Protein AF-A0A8T0MZG3-F1 (afdb_monomer)

Nearest PDB structures (foldseek):
  6a17-assembly1_A  TM=9.375E-01  e=6.505E-33  Arabidopsis thaliana
  6a18-assembly1_A  TM=9.100E-01  e=3.142E-30  Arabidopsis thaliana
  6a15-assembly1_A  TM=9.090E-01  e=8.800E-30  Arabidopsis thaliana
  6a16-assembly1_A  TM=8.140E-01  e=8.446E-27  Arabidopsis thaliana
  2ve3-assembly1_A  TM=8.095E-01  e=1.308E-12  Synechocystis sp. PCC 6803

Solvent-accessible surface area (backbone atoms only — not comparable to full-atom values): 18324 Å² total; per-residue (Å²): 115,72,73,63,55,54,56,54,54,53,54,53,62,67,46,44,63,58,52,52,49,52,52,50,53,51,50,51,49,53,50,49,49,61,55,56,71,62,72,81,63,86,79,71,90,65,79,79,74,48,54,51,44,68,53,66,59,45,87,74,52,21,41,33,68,60,70,65,52,89,60,61,63,68,49,76,35,72,56,51,54,53,46,33,74,74,42,38,46,49,24,31,38,19,43,86,68,35,56,24,38,40,26,46,34,58,70,60,34,51,54,47,67,76,30,58,80,72,41,25,36,78,45,61,62,69,66,53,35,68,72,65,31,71,84,27,75,74,55,38,61,70,66,67,25,52,51,55,49,49,55,52,46,60,69,60,23,74,66,45,38,62,73,50,49,45,57,48,52,52,54,46,50,50,55,53,57,66,66,54,74,87,57,105,61,88,76,88,76,60,63,70,56,52,53,51,51,44,56,47,41,51,46,38,32,74,77,71,67,42,55,80,87,39,70,68,47,52,51,50,49,55,52,47,54,55,49,49,50,58,69,71,41,58,103,70,89,92,92,90,82,93,80,82,83,77,89,91,28,66,70,50,44,49,42,41,50,26,88,64,47,58,49,50,27,28,25,73,38,73,41,79,56,98,82,26,39,46,53,51,74,28,34,36,32,38,30,54,35,40,47,48,52,29,63,93,80,30,84,64,33,82,56,93,58,67,68,75,54,67,68,63,62,68,81,78,111

Radius of gyration: 26.04 Å; Cα contacts (8 Å, |Δi|>4): 330; chains: 1; bounding box: 67×47×71 Å

Foldseek 3Di:
DVVVVVVVVVVCVVCVVVVVVVVVVVVVVVVVVVVVVPPDDDDDPDDDFQAQADDAADPQAKCACVCPPDDDLLDSDPSQVVCCVVRNQWHWIQHPRFTEIEGLDPVVLVVQVVCELNFKHQDDPVLLCVLCHCQDLSNDGDPSNVVVVVVVCVLVDPVCCVPPLVVLLVVLVCVLVVVPDPDPDDDDDDVVVSVLLSVQQSVCCSPPVDHPPDPVSVVVSVVVVVSVQSNPDDPDDDDDDDPPDDDLQVVLCCLRSVPPQKGKMFGQQFDDDPNGTDHHGGIYIYGPNSCSQDCVNDPPSSDRDSCVCVVVVVVVD

Structure (mmCIF, N/CA/C/O backbone):
data_AF-A0A8T0MZG3-F1
#
_entry.id   AF-A0A8T0MZG3-F1
#
loop_
_atom_site.group_PDB
_atom_site.id
_atom_site.type_symbol
_atom_site.label_atom_id
_atom_site.label_alt_id
_atom_site.label_comp_id
_atom_site.label_asym_id
_atom_site.label_entity_id
_atom_site.label_seq_id
_atom_site.pdbx_PDB_ins_code
_atom_site.Cartn_x
_atom_site.Cartn_y
_atom_site.Cartn_z
_atom_site.occupancy
_atom_site.B_iso_or_equiv
_atom_site.auth_seq_id
_atom_site.auth_comp_id
_atom_site.auth_asym_id
_atom_site.auth_atom_id
_atom_site.pdbx_PDB_model_num
ATOM 1 N N . MET A 1 1 ? 45.868 -14.152 33.752 1.00 51.25 1 MET A N 1
ATOM 2 C CA . MET A 1 1 ? 44.580 -13.601 33.261 1.00 51.25 1 MET A CA 1
ATOM 3 C C . MET A 1 1 ? 43.374 -14.518 33.502 1.00 51.25 1 MET A C 1
ATOM 5 O O . MET A 1 1 ? 42.340 -13.991 33.881 1.00 51.25 1 MET A O 1
ATOM 9 N N . GLY A 1 2 ? 43.471 -15.851 33.364 1.00 52.03 2 GLY A N 1
ATOM 10 C CA . GLY A 1 2 ? 42.321 -16.761 33.569 1.00 52.03 2 GLY A CA 1
ATOM 11 C C . GLY A 1 2 ? 41.760 -16.840 35.002 1.00 52.03 2 GLY A C 1
ATOM 12 O O . GLY A 1 2 ? 40.547 -16.847 35.177 1.00 52.03 2 GLY A O 1
ATOM 13 N N . ALA A 1 3 ? 42.612 -16.812 36.033 1.00 49.53 3 ALA A N 1
ATOM 14 C CA . ALA A 1 3 ? 42.166 -16.901 37.433 1.00 49.53 3 ALA A CA 1
ATOM 15 C C . ALA A 1 3 ? 41.423 -15.642 37.932 1.00 49.53 3 ALA A C 1
ATOM 17 O O . ALA A 1 3 ? 40.531 -15.731 38.768 1.00 49.53 3 ALA A O 1
ATOM 18 N N . MET A 1 4 ? 41.748 -14.471 37.377 1.00 51.56 4 MET A N 1
ATOM 19 C CA . MET A 1 4 ? 41.128 -13.195 37.754 1.00 51.56 4 MET A CA 1
ATOM 20 C C . MET A 1 4 ? 39.731 -13.032 37.129 1.00 51.56 4 MET A C 1
ATOM 22 O O . MET A 1 4 ? 38.830 -12.499 37.767 1.00 51.56 4 MET A O 1
ATOM 26 N N . MET A 1 5 ? 39.517 -13.569 35.920 1.00 53.06 5 MET A N 1
ATOM 27 C CA . MET A 1 5 ? 38.196 -13.602 35.275 1.00 53.06 5 MET A CA 1
ATOM 28 C C . MET A 1 5 ? 37.220 -14.558 35.977 1.00 53.06 5 MET A C 1
ATOM 30 O O . MET A 1 5 ? 36.042 -14.233 36.096 1.00 53.06 5 MET A O 1
ATOM 34 N N . ALA A 1 6 ? 37.701 -15.693 36.502 1.00 53.78 6 ALA A N 1
ATOM 35 C CA . ALA A 1 6 ? 36.863 -16.650 37.231 1.00 53.78 6 ALA A CA 1
ATOM 36 C C . ALA A 1 6 ? 36.306 -16.073 38.551 1.00 53.78 6 ALA A C 1
ATOM 38 O O . ALA A 1 6 ? 35.140 -16.296 38.881 1.00 53.78 6 ALA A O 1
ATOM 39 N N . SER A 1 7 ? 37.105 -15.267 39.264 1.00 54.84 7 SER A N 1
ATOM 40 C CA . SER A 1 7 ? 36.691 -14.613 40.516 1.00 54.84 7 SER A CA 1
ATOM 41 C C . SER A 1 7 ? 35.620 -13.539 40.295 1.00 54.84 7 SER A C 1
ATOM 43 O O . SER A 1 7 ? 34.677 -13.423 41.072 1.00 54.84 7 SER A O 1
ATOM 45 N N . ILE A 1 8 ? 35.720 -12.778 39.199 1.00 59.25 8 ILE A N 1
ATOM 46 C CA . ILE A 1 8 ? 34.734 -11.740 38.861 1.00 59.25 8 ILE A CA 1
ATOM 47 C C . ILE A 1 8 ? 33.399 -12.384 38.457 1.00 59.25 8 ILE A C 1
ATOM 49 O O . ILE A 1 8 ? 32.333 -11.888 38.819 1.00 59.25 8 ILE A O 1
ATOM 53 N N . THR A 1 9 ? 33.426 -13.531 37.767 1.00 61.78 9 THR A N 1
ATOM 54 C CA . THR A 1 9 ? 32.193 -14.241 37.394 1.00 61.78 9 THR A CA 1
ATOM 55 C C . THR A 1 9 ? 31.442 -14.834 38.587 1.00 61.78 9 THR A C 1
ATOM 57 O O . THR A 1 9 ? 30.212 -14.829 38.568 1.00 61.78 9 THR A O 1
ATOM 60 N N . SER A 1 10 ? 32.130 -15.296 39.641 1.00 64.31 10 SER A N 1
ATOM 61 C CA . SER A 1 10 ? 31.458 -15.845 40.829 1.00 64.31 10 SER A CA 1
ATOM 62 C C . SER A 1 10 ? 30.817 -14.765 41.698 1.00 64.31 10 SER A C 1
ATOM 64 O O . SER A 1 10 ? 29.721 -14.977 42.211 1.00 64.31 10 SER A O 1
ATOM 66 N N . GLU A 1 11 ? 31.449 -13.595 41.827 1.00 66.12 11 GLU A N 1
ATOM 67 C CA . GLU A 1 11 ? 30.869 -12.483 42.588 1.00 66.12 11 GLU A CA 1
ATOM 68 C C . GLU A 1 11 ? 29.632 -11.904 41.895 1.00 66.12 11 GLU A C 1
ATOM 70 O O . GLU A 1 11 ? 28.602 -11.693 42.533 1.00 66.12 11 GLU A O 1
ATOM 75 N N . VAL A 1 12 ? 29.665 -11.736 40.569 1.00 66.56 12 VAL A N 1
ATOM 76 C CA . VAL A 1 12 ? 28.498 -11.245 39.815 1.00 66.56 12 VAL A CA 1
ATOM 77 C C . VAL A 1 12 ? 27.323 -12.229 39.887 1.00 66.56 12 VAL A C 1
ATOM 79 O O . VAL A 1 12 ? 26.176 -11.800 40.036 1.00 66.56 12 VAL A O 1
ATOM 82 N N . LEU A 1 13 ? 27.582 -13.543 39.847 1.00 71.75 13 LEU A N 1
ATOM 83 C CA . LEU A 1 13 ? 26.544 -14.562 40.051 1.00 71.75 13 LEU A CA 1
ATOM 84 C C . LEU A 1 13 ? 25.963 -14.542 41.471 1.00 71.75 13 LEU A C 1
ATOM 86 O O . LEU A 1 13 ? 24.770 -14.792 41.638 1.00 71.75 13 LEU A O 1
ATOM 90 N N . PHE A 1 14 ? 26.775 -14.207 42.474 1.00 79.19 14 PHE A N 1
ATOM 91 C CA . PHE A 1 14 ? 26.331 -14.096 43.861 1.00 79.19 14 PHE A CA 1
ATOM 92 C C . PHE A 1 14 ? 25.397 -12.892 44.086 1.00 79.19 14 PHE A C 1
ATOM 94 O O . PHE A 1 14 ? 24.417 -12.998 44.823 1.00 79.19 14 PHE A O 1
ATOM 101 N N . PHE A 1 15 ? 25.636 -11.764 43.404 1.00 78.88 15 PHE A N 1
ATOM 102 C CA . PHE A 1 15 ? 24.803 -10.554 43.524 1.00 78.88 15 PHE A CA 1
ATOM 103 C C . PHE A 1 15 ? 23.585 -10.515 42.585 1.00 78.88 15 PHE A C 1
ATOM 105 O O . PHE A 1 15 ? 22.637 -9.767 42.832 1.00 78.88 15 PHE A O 1
ATOM 112 N N . LEU A 1 16 ? 23.557 -11.346 41.542 1.00 80.69 16 LEU A N 1
ATOM 113 C CA . LEU A 1 16 ? 22.448 -11.482 40.588 1.00 80.69 16 LEU A CA 1
ATOM 114 C C . LEU A 1 16 ? 21.050 -11.648 41.230 1.00 80.69 16 LEU A C 1
ATOM 116 O O . LEU A 1 16 ? 20.139 -10.918 40.829 1.00 80.69 16 LEU A O 1
ATOM 120 N N . PRO A 1 17 ? 20.832 -12.521 42.237 1.00 83.44 17 PRO A N 1
ATOM 121 C CA . PRO A 1 17 ? 19.524 -12.643 42.888 1.00 83.44 17 PRO A CA 1
ATOM 122 C C . PRO A 1 17 ? 19.110 -11.375 43.651 1.00 83.44 17 PRO A C 1
ATOM 124 O O . PRO A 1 17 ? 17.931 -11.023 43.647 1.00 83.44 17 PRO A O 1
ATOM 127 N N . PHE A 1 18 ? 20.058 -10.643 44.244 1.00 85.31 18 PHE A N 1
ATOM 128 C CA . PHE A 1 18 ? 19.776 -9.382 44.939 1.00 85.31 18 PHE A CA 1
ATOM 129 C C . PHE A 1 18 ? 19.417 -8.260 43.962 1.00 85.31 18 PHE A C 1
ATOM 131 O O . PHE A 1 18 ? 18.489 -7.493 44.218 1.00 85.31 18 PHE A O 1
ATOM 138 N N . ILE A 1 19 ? 20.094 -8.206 42.812 1.00 83.38 19 ILE A N 1
ATOM 139 C CA . ILE A 1 19 ? 19.770 -7.271 41.727 1.00 83.38 19 ILE A CA 1
ATOM 140 C C . ILE A 1 19 ? 18.374 -7.574 41.168 1.00 83.38 19 ILE A C 1
ATOM 142 O O . ILE A 1 19 ? 17.568 -6.660 40.999 1.00 83.38 19 ILE A O 1
ATOM 146 N N . LEU A 1 20 ? 18.044 -8.849 40.934 1.00 86.00 20 LEU A N 1
ATOM 147 C CA . LEU A 1 20 ? 16.714 -9.257 40.468 1.00 86.00 20 LEU A CA 1
ATOM 148 C C . LEU A 1 20 ? 15.617 -8.927 41.490 1.00 86.00 20 LEU A C 1
ATOM 150 O O . LEU A 1 20 ? 14.559 -8.436 41.099 1.00 86.00 20 LEU A O 1
ATOM 154 N N . LEU A 1 21 ? 15.872 -9.127 42.787 1.00 88.44 21 LEU A N 1
ATOM 155 C CA . LEU A 1 21 ? 14.936 -8.767 43.854 1.00 88.44 21 LEU A CA 1
ATOM 156 C C . LEU A 1 21 ? 14.720 -7.247 43.925 1.00 88.44 21 LEU A C 1
ATOM 158 O O . LEU A 1 21 ? 13.579 -6.804 44.036 1.00 88.44 21 LEU A O 1
ATOM 162 N N . ALA A 1 22 ? 15.784 -6.448 43.802 1.00 86.81 22 ALA A N 1
ATOM 163 C CA . ALA A 1 22 ? 15.703 -4.987 43.776 1.00 86.81 22 ALA A CA 1
ATOM 164 C C . ALA A 1 22 ? 14.940 -4.464 42.544 1.00 86.81 22 ALA A C 1
ATOM 166 O O . ALA A 1 22 ? 14.138 -3.536 42.650 1.00 86.81 22 ALA A O 1
ATOM 167 N N . LEU A 1 23 ? 15.129 -5.086 41.376 1.00 87.00 23 LEU A N 1
ATOM 168 C CA . LEU A 1 23 ? 14.357 -4.764 40.173 1.00 87.00 23 LEU A CA 1
ATOM 169 C C . LEU A 1 23 ? 12.879 -5.155 40.325 1.00 87.00 23 LEU A C 1
ATOM 171 O O . LEU A 1 23 ? 12.003 -4.407 39.888 1.00 87.00 23 LEU A O 1
ATOM 175 N N . LEU A 1 24 ? 12.586 -6.285 40.979 1.00 88.69 24 LEU A N 1
ATOM 176 C CA . LEU A 1 24 ? 11.218 -6.735 41.240 1.00 88.69 24 LEU A CA 1
ATOM 177 C C . LEU A 1 24 ? 10.491 -5.800 42.219 1.00 88.69 24 LEU A C 1
ATOM 179 O O . LEU A 1 24 ? 9.339 -5.446 41.976 1.00 88.69 24 LEU A O 1
ATOM 183 N N . THR A 1 25 ? 11.151 -5.361 43.296 1.00 84.19 25 THR A N 1
ATOM 184 C CA . THR A 1 25 ? 10.569 -4.417 44.268 1.00 84.19 25 THR A CA 1
ATOM 185 C C . THR A 1 25 ? 10.390 -3.024 43.673 1.00 84.19 25 THR A C 1
ATOM 187 O O . THR A 1 25 ? 9.366 -2.384 43.907 1.00 84.19 25 THR A O 1
ATOM 190 N N . PHE A 1 26 ? 11.318 -2.568 42.828 1.00 87.50 26 PHE A N 1
ATOM 191 C CA . PHE A 1 26 ? 11.154 -1.324 42.076 1.00 87.50 26 PHE A CA 1
ATOM 192 C C . PHE A 1 26 ? 9.985 -1.409 41.078 1.00 87.50 26 PHE A C 1
ATOM 194 O O . PHE A 1 26 ? 9.176 -0.483 40.963 1.00 87.50 26 PHE A O 1
ATOM 201 N N . TYR A 1 27 ? 9.833 -2.544 40.389 1.00 86.25 27 TYR A N 1
ATOM 202 C CA . TYR A 1 27 ? 8.707 -2.785 39.488 1.00 86.25 27 TYR A CA 1
ATOM 203 C C . TYR A 1 27 ? 7.364 -2.807 40.235 1.00 86.25 27 TYR A C 1
ATOM 205 O O . TYR A 1 27 ? 6.417 -2.139 39.822 1.00 86.25 27 TYR A O 1
ATOM 213 N N . THR A 1 28 ? 7.260 -3.504 41.370 1.00 82.44 28 THR A N 1
ATOM 214 C CA . THR A 1 28 ? 6.008 -3.545 42.143 1.00 82.44 28 THR A CA 1
ATOM 215 C C . THR A 1 28 ? 5.681 -2.199 42.786 1.00 82.44 28 THR A C 1
ATOM 217 O O . THR A 1 28 ? 4.513 -1.813 42.790 1.00 82.44 28 THR A O 1
ATOM 220 N N . ALA A 1 29 ? 6.682 -1.437 43.243 1.00 81.62 29 ALA A N 1
ATOM 221 C CA . ALA A 1 29 ? 6.495 -0.087 43.773 1.00 81.62 29 ALA A CA 1
ATOM 222 C C . ALA A 1 29 ? 6.008 0.895 42.696 1.00 81.62 29 ALA A C 1
ATOM 224 O O . ALA A 1 29 ? 5.033 1.610 42.921 1.00 81.62 29 ALA A O 1
ATOM 225 N N . THR A 1 30 ? 6.607 0.888 41.500 1.00 77.06 30 THR A N 1
ATOM 226 C CA . THR A 1 30 ? 6.175 1.747 40.379 1.00 77.06 30 THR A CA 1
ATOM 227 C C . THR A 1 30 ? 4.783 1.377 39.867 1.00 77.06 30 THR A C 1
ATOM 229 O O . THR A 1 30 ? 3.983 2.267 39.566 1.00 77.06 30 THR A O 1
ATOM 232 N N . VAL A 1 31 ? 4.436 0.086 39.841 1.00 78.12 31 VAL A N 1
ATOM 233 C CA . VAL A 1 31 ? 3.076 -0.385 39.541 1.00 78.12 31 VAL A CA 1
ATOM 234 C C . VAL A 1 31 ? 2.100 0.057 40.638 1.00 78.12 31 VAL A C 1
ATOM 236 O O . VAL A 1 31 ? 1.051 0.620 40.322 1.00 78.12 31 VAL A O 1
ATOM 239 N N . ALA A 1 32 ? 2.445 -0.097 41.919 1.00 74.44 32 ALA A N 1
ATOM 240 C CA . ALA A 1 32 ? 1.613 0.329 43.045 1.00 74.44 32 ALA A CA 1
ATOM 241 C C . ALA A 1 32 ? 1.393 1.852 43.070 1.00 74.44 32 ALA A C 1
ATOM 243 O O . ALA A 1 32 ? 0.267 2.297 43.285 1.00 74.44 32 ALA A O 1
ATOM 244 N N . GLN A 1 33 ? 2.413 2.658 42.762 1.00 69.69 33 GLN A N 1
ATOM 245 C CA . GLN A 1 33 ? 2.293 4.115 42.624 1.00 69.69 33 GLN A CA 1
ATOM 246 C C . GLN A 1 33 ? 1.473 4.510 41.387 1.00 69.69 33 GLN A C 1
ATOM 248 O O . GLN A 1 33 ? 0.629 5.402 41.475 1.00 69.69 33 GLN A O 1
ATOM 253 N N . CYS A 1 34 ? 1.618 3.799 40.264 1.00 63.12 34 CYS A N 1
ATOM 254 C CA . CYS A 1 34 ? 0.766 3.974 39.081 1.00 63.12 34 CYS A CA 1
ATOM 255 C C . CYS A 1 34 ? -0.707 3.607 39.338 1.00 63.12 34 CYS A C 1
ATOM 257 O O . CYS A 1 34 ? -1.605 4.212 38.743 1.00 63.12 34 CYS A O 1
ATOM 259 N N . HIS A 1 35 ? -0.973 2.631 40.210 1.00 60.88 35 HIS A N 1
ATOM 260 C CA . HIS A 1 35 ? -2.324 2.254 40.630 1.00 60.88 35 HIS A CA 1
ATOM 261 C C . HIS A 1 35 ? -2.882 3.194 41.715 1.00 60.88 35 HIS A C 1
ATOM 263 O O . HIS A 1 35 ? -4.058 3.556 41.655 1.00 60.88 35 HIS A O 1
ATOM 269 N N . GLY A 1 36 ? -2.048 3.660 42.650 1.00 51.09 36 GLY A N 1
ATOM 270 C CA . GLY A 1 36 ? -2.407 4.602 43.716 1.00 51.09 36 GLY A CA 1
ATOM 271 C C . GLY A 1 36 ? -2.703 6.013 43.201 1.00 51.09 36 GLY A C 1
ATOM 272 O O . GLY A 1 36 ? -3.698 6.618 43.600 1.00 51.09 36 GLY A O 1
ATOM 273 N N . ALA A 1 37 ? -1.938 6.500 42.219 1.00 52.53 37 ALA A N 1
ATOM 274 C CA . ALA A 1 37 ? -2.153 7.804 41.582 1.00 52.53 37 ALA A CA 1
ATOM 275 C C . ALA A 1 37 ? -3.440 7.880 40.731 1.00 52.53 37 ALA A C 1
ATOM 277 O O . ALA A 1 37 ? -3.872 8.965 40.344 1.00 52.53 37 ALA A O 1
ATOM 278 N N . ARG A 1 38 ? -4.102 6.744 40.457 1.00 53.69 38 ARG A N 1
ATOM 279 C CA . ARG A 1 38 ? -5.413 6.706 39.779 1.00 53.69 38 ARG A CA 1
ATOM 280 C C . ARG A 1 38 ? -6.601 6.852 40.730 1.00 53.69 38 ARG A C 1
ATOM 282 O O . ARG A 1 38 ? -7.727 6.961 40.248 1.00 53.69 38 ARG A O 1
ATOM 289 N N . ARG A 1 39 ? -6.391 6.859 42.054 1.00 50.00 39 ARG A N 1
ATOM 290 C CA . ARG A 1 39 ? -7.494 6.771 43.028 1.00 50.00 39 ARG A CA 1
ATOM 291 C C . ARG A 1 39 ? -8.166 8.107 43.368 1.00 50.00 39 ARG A C 1
ATOM 293 O O . ARG A 1 39 ? -9.227 8.086 43.977 1.00 50.00 39 ARG A O 1
ATOM 300 N N . TRP A 1 40 ? -7.638 9.249 42.923 1.00 43.59 40 TRP A N 1
ATOM 301 C CA . TRP A 1 40 ? -8.228 10.572 43.187 1.00 43.59 40 TRP A CA 1
ATOM 302 C C . TRP A 1 40 ? -8.402 11.406 41.908 1.00 43.59 40 TRP A C 1
ATOM 304 O O . TRP A 1 40 ? -7.800 12.454 41.700 1.00 43.59 40 TRP A O 1
ATOM 314 N N . ARG A 1 41 ? -9.287 10.942 41.024 1.00 46.66 41 ARG A N 1
ATOM 315 C CA . ARG A 1 41 ? -10.041 11.829 40.129 1.00 46.66 41 ARG A CA 1
ATOM 316 C C . ARG A 1 41 ? -11.504 11.431 40.218 1.00 46.66 41 ARG A C 1
ATOM 318 O O . ARG A 1 41 ? -11.845 10.287 39.931 1.00 46.66 41 ARG A O 1
ATOM 325 N N . ARG A 1 42 ? -12.363 12.374 40.618 1.00 44.59 42 ARG A N 1
ATOM 326 C CA . ARG A 1 42 ? -13.822 12.218 40.545 1.00 44.59 42 ARG A CA 1
ATOM 327 C C . ARG A 1 42 ? -14.178 11.768 39.119 1.00 44.59 42 ARG A C 1
ATOM 329 O O . ARG A 1 42 ? -13.848 12.499 38.181 1.00 44.59 42 ARG A O 1
ATOM 336 N N . PRO A 1 43 ? -14.808 10.599 38.911 1.00 46.25 43 PRO A N 1
ATOM 337 C CA . PRO A 1 43 ? -15.243 10.219 37.583 1.00 46.25 43 PRO A CA 1
ATOM 338 C C . PRO A 1 43 ? -16.436 11.107 37.241 1.00 46.25 43 PRO A C 1
ATOM 340 O O . PRO A 1 43 ? -17.542 10.924 37.743 1.00 46.25 43 PRO A O 1
ATOM 343 N N . THR A 1 44 ? -16.213 12.104 36.389 1.00 53.97 44 THR A N 1
ATOM 344 C CA . THR A 1 44 ? -17.317 12.678 35.623 1.00 53.97 44 THR A CA 1
ATOM 345 C C . THR A 1 44 ? -17.964 11.524 34.854 1.00 53.97 44 THR A C 1
ATOM 347 O O . THR A 1 44 ? -17.254 10.666 34.324 1.00 53.97 44 THR A O 1
ATOM 350 N N . LYS A 1 45 ? -19.303 11.451 34.837 1.00 48.16 45 LYS A N 1
ATOM 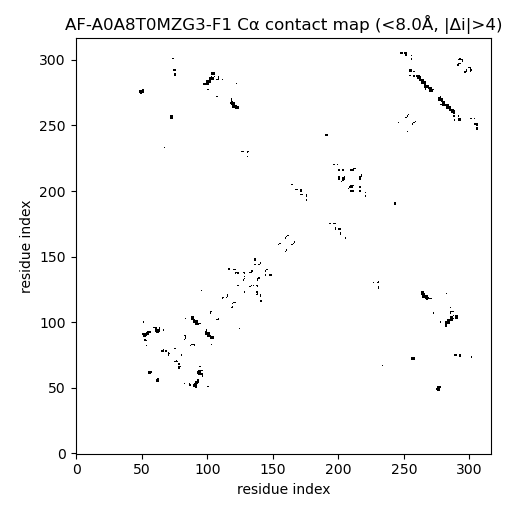351 C CA . LYS A 1 45 ? -20.085 10.460 34.075 1.00 48.16 45 LYS A CA 1
ATOM 352 C C . LYS A 1 45 ? -19.851 10.649 32.565 1.00 48.16 45 LYS A C 1
ATOM 354 O O . LYS A 1 45 ? -20.739 11.076 31.839 1.00 48.16 45 LYS A O 1
ATOM 359 N N . LYS A 1 46 ? -18.649 10.370 32.061 1.00 60.22 46 LYS A N 1
ATOM 360 C CA . LYS A 1 46 ? -18.416 10.211 30.628 1.00 60.22 46 LYS A CA 1
ATOM 361 C C . LYS A 1 46 ? -18.965 8.844 30.244 1.00 60.22 46 LYS A C 1
ATOM 363 O O . LYS A 1 46 ? -18.543 7.836 30.816 1.00 60.22 46 LYS A O 1
ATOM 368 N N . LYS A 1 47 ? -19.919 8.814 29.304 1.00 67.38 47 LYS A N 1
ATOM 369 C CA . LYS A 1 47 ? -20.326 7.577 28.624 1.00 67.38 47 LYS A CA 1
ATOM 370 C C . LYS A 1 47 ? -19.052 6.845 28.206 1.00 67.38 47 LYS A C 1
ATOM 372 O O . LYS A 1 47 ? -18.152 7.455 27.626 1.00 67.38 47 LYS A O 1
ATOM 377 N N . ARG A 1 48 ? -18.945 5.565 28.569 1.00 78.19 48 ARG A N 1
ATOM 378 C CA . ARG A 1 48 ? -17.830 4.743 28.097 1.00 78.19 48 ARG A CA 1
ATOM 379 C C . ARG A 1 48 ? -17.943 4.675 26.570 1.00 78.19 48 ARG A C 1
ATOM 381 O O . ARG A 1 48 ? -19.043 4.391 26.100 1.00 78.19 48 ARG A O 1
ATOM 388 N N . PRO A 1 49 ? -16.869 4.970 25.821 1.00 83.94 49 PRO A N 1
ATOM 389 C CA . PRO A 1 49 ? -16.915 4.897 24.368 1.00 83.94 49 PRO A CA 1
ATOM 390 C C . PRO A 1 49 ? -17.232 3.462 23.944 1.00 83.94 49 PRO A C 1
ATOM 392 O O . PRO A 1 49 ? -16.685 2.514 24.522 1.00 83.94 49 PRO A O 1
ATOM 395 N N . ASN A 1 50 ? -18.104 3.306 22.951 1.00 94.19 50 ASN A N 1
ATOM 396 C CA . ASN A 1 50 ? -18.454 2.015 22.376 1.00 94.19 50 ASN A CA 1
ATOM 397 C C . ASN A 1 50 ? -17.360 1.563 21.403 1.00 94.19 50 ASN A C 1
ATOM 399 O O . ASN A 1 50 ? -17.509 1.627 20.187 1.00 94.19 50 ASN A O 1
ATOM 403 N N . LEU A 1 51 ? -16.204 1.182 21.942 1.00 95.19 51 LEU A N 1
ATOM 404 C CA . LEU A 1 51 ? -15.052 0.781 21.137 1.00 95.19 51 LEU A CA 1
ATOM 405 C C . LEU A 1 51 ? -15.333 -0.523 20.369 1.00 95.19 51 LEU A C 1
ATOM 407 O O . LEU A 1 51 ? -16.052 -1.381 20.891 1.00 95.19 51 LEU A O 1
ATOM 411 N N . PRO A 1 52 ? -14.688 -0.741 19.205 1.00 96.12 52 PRO A N 1
ATOM 412 C CA . PRO A 1 52 ? -14.700 -2.042 18.549 1.00 96.12 52 PRO A CA 1
ATOM 413 C C . PRO A 1 52 ? -14.292 -3.177 19.504 1.00 96.12 52 PRO A C 1
ATOM 415 O O . PRO A 1 52 ? -13.450 -2.971 20.394 1.00 96.12 52 PRO A O 1
ATOM 418 N N . PRO A 1 53 ? -14.853 -4.386 19.341 1.00 96.44 53 PRO A N 1
ATOM 419 C CA . PRO A 1 53 ? -14.455 -5.553 20.122 1.00 96.44 53 PRO A CA 1
ATOM 420 C C . PRO A 1 53 ? -12.982 -5.899 19.873 1.00 96.44 53 PRO A C 1
ATOM 422 O O . PRO A 1 53 ? -12.420 -5.558 18.838 1.00 96.44 53 PRO A O 1
ATOM 425 N N . GLY A 1 54 ? -12.326 -6.561 20.827 1.00 93.38 54 GLY A N 1
ATOM 426 C CA . GLY A 1 54 ? -10.948 -7.024 20.647 1.00 93.38 54 GLY A CA 1
ATOM 427 C C . GLY A 1 54 ? -10.120 -7.071 21.926 1.00 93.38 54 GLY A C 1
ATOM 428 O O . GLY A 1 54 ? -10.566 -6.653 23.002 1.00 93.38 54 GLY A O 1
ATOM 429 N N . ALA A 1 55 ? -8.902 -7.595 21.803 1.00 86.81 55 ALA A N 1
ATOM 430 C CA . ALA A 1 55 ? -7.989 -7.837 22.914 1.00 86.81 55 ALA A CA 1
ATOM 431 C C . ALA A 1 55 ? -6.827 -6.824 22.926 1.00 86.81 55 ALA A C 1
ATOM 433 O O . ALA A 1 55 ? -6.375 -6.381 21.876 1.00 86.81 55 ALA A O 1
ATOM 434 N N . PRO A 1 56 ? -6.314 -6.434 24.106 1.00 80.56 56 PRO A N 1
ATOM 435 C CA . PRO A 1 56 ? -5.163 -5.535 24.199 1.00 80.56 56 PRO A CA 1
ATOM 436 C C . PRO A 1 56 ? -3.818 -6.210 23.866 1.00 80.56 56 PRO A C 1
ATOM 438 O O . PRO A 1 56 ? -2.825 -5.502 23.723 1.00 80.56 56 PRO A O 1
ATOM 441 N N . GLY A 1 57 ? -3.770 -7.541 23.736 1.00 88.00 57 GLY A N 1
ATOM 442 C CA . GLY A 1 57 ? -2.532 -8.292 23.509 1.00 88.00 57 GLY A CA 1
ATOM 443 C C . GLY A 1 57 ? -1.571 -8.268 24.703 1.00 88.00 57 GLY A C 1
ATOM 444 O O . GLY A 1 57 ? -1.968 -7.980 25.834 1.00 88.00 57 GLY A O 1
ATOM 445 N N . TRP A 1 58 ? -0.300 -8.585 24.443 1.00 83.31 58 TRP A N 1
ATOM 446 C CA . TRP A 1 58 ? 0.767 -8.564 25.446 1.00 83.31 58 TRP A CA 1
ATOM 447 C C . TRP A 1 58 ? 1.147 -7.126 25.843 1.00 83.31 58 TRP A C 1
ATOM 449 O O . TRP A 1 58 ? 1.048 -6.214 25.016 1.00 83.31 58 TRP A O 1
ATOM 459 N N . PRO A 1 59 ? 1.638 -6.889 27.074 1.00 82.31 59 PRO A N 1
ATOM 460 C CA . PRO A 1 59 ? 2.200 -5.592 27.445 1.00 82.31 59 PRO A CA 1
ATOM 461 C C . PRO A 1 59 ? 3.300 -5.152 26.461 1.00 82.31 59 PRO A C 1
ATOM 463 O O . PRO A 1 59 ? 4.113 -5.968 26.033 1.00 82.31 59 PRO A O 1
ATOM 466 N N . LEU A 1 60 ? 3.329 -3.860 26.109 1.00 77.94 60 LEU A N 1
ATOM 467 C CA . LEU A 1 60 ? 4.265 -3.207 25.170 1.00 77.94 60 LEU A CA 1
ATOM 468 C C . LEU A 1 60 ? 4.142 -3.630 23.693 1.00 77.94 60 LEU A C 1
ATOM 470 O O . LEU A 1 60 ? 3.921 -2.776 22.838 1.00 77.94 60 LEU A O 1
ATOM 474 N N . VAL A 1 61 ? 4.266 -4.919 23.377 1.00 80.94 61 VAL A N 1
ATOM 475 C CA . VAL A 1 61 ? 4.298 -5.418 21.985 1.00 80.94 61 VAL A CA 1
ATOM 476 C C . VAL A 1 61 ? 2.918 -5.760 21.421 1.00 80.94 61 VAL A C 1
ATOM 478 O O . VAL A 1 61 ? 2.760 -5.877 20.201 1.00 80.94 61 VAL A O 1
ATOM 481 N N . GLY A 1 62 ? 1.909 -5.891 22.285 1.00 92.00 62 GLY A N 1
ATOM 482 C CA . GLY A 1 62 ? 0.534 -6.170 21.891 1.00 92.00 62 GLY A CA 1
ATOM 483 C C . GLY A 1 62 ? 0.408 -7.492 21.141 1.00 92.00 62 GLY A C 1
ATOM 484 O O . GLY A 1 62 ? 0.810 -8.540 21.641 1.00 92.00 62 GLY A O 1
ATOM 485 N N . GLU A 1 63 ? -0.156 -7.441 19.939 1.00 94.00 63 GLU A N 1
ATOM 486 C CA . GLU A 1 63 ? -0.313 -8.587 19.038 1.00 94.00 63 GLU A CA 1
ATOM 487 C C . GLU A 1 63 ? 0.577 -8.477 17.784 1.00 94.00 63 GLU A C 1
ATOM 489 O O . GLU A 1 63 ? 0.401 -9.217 16.818 1.00 94.00 63 GLU A O 1
ATOM 494 N N . THR A 1 64 ? 1.560 -7.566 17.794 1.00 89.75 64 THR A N 1
ATOM 495 C CA . THR A 1 64 ? 2.351 -7.179 16.609 1.00 89.75 64 THR A CA 1
ATOM 496 C C . THR A 1 64 ? 3.038 -8.367 15.927 1.00 89.75 64 THR A C 1
ATOM 498 O O . THR A 1 64 ? 2.992 -8.479 14.706 1.00 89.75 64 THR A O 1
ATOM 501 N N . PHE A 1 65 ? 3.628 -9.294 16.687 1.00 88.56 65 PHE A N 1
ATOM 502 C CA . PHE A 1 65 ? 4.286 -10.476 16.110 1.00 88.56 65 PHE A CA 1
ATOM 503 C C . PHE A 1 65 ? 3.302 -11.463 15.478 1.00 88.56 65 PHE A C 1
ATOM 505 O O . PHE A 1 65 ? 3.604 -12.051 14.444 1.00 88.56 65 PHE A O 1
ATOM 512 N N . GLY A 1 66 ? 2.119 -11.627 16.077 1.00 90.12 66 GLY A N 1
ATOM 513 C CA . GLY A 1 66 ? 1.051 -12.433 15.489 1.00 90.12 66 GLY A CA 1
ATOM 514 C C . GLY A 1 66 ? 0.565 -11.821 14.178 1.00 90.12 66 GLY A C 1
ATOM 515 O O . GLY A 1 66 ? 0.434 -12.528 13.183 1.00 90.12 66 GLY A O 1
ATOM 516 N N . TYR A 1 67 ? 0.390 -10.498 14.169 1.00 90.50 67 TYR A N 1
ATOM 517 C CA . TYR A 1 67 ? -0.040 -9.730 13.004 1.00 90.50 67 TYR A CA 1
ATOM 518 C C . TYR A 1 67 ? 0.974 -9.760 11.847 1.00 90.50 67 TYR A C 1
ATOM 520 O O . TYR A 1 67 ? 0.583 -9.798 10.686 1.00 90.50 67 TYR A O 1
ATOM 528 N N . LEU A 1 68 ? 2.276 -9.766 12.150 1.00 87.00 68 LEU A N 1
ATOM 529 C CA . LEU A 1 68 ? 3.361 -9.779 11.158 1.00 87.00 68 LEU A CA 1
ATOM 530 C C . LEU A 1 68 ? 3.829 -11.185 10.763 1.00 87.00 68 LEU A C 1
ATOM 532 O O . LEU A 1 68 ? 4.757 -11.321 9.965 1.00 87.00 68 LEU A O 1
ATOM 536 N N . ARG A 1 69 ? 3.225 -12.236 11.326 1.00 86.31 69 ARG A N 1
ATOM 537 C CA . ARG A 1 69 ? 3.627 -13.615 11.050 1.00 86.31 69 ARG A CA 1
ATOM 538 C C . ARG A 1 69 ? 3.505 -13.898 9.5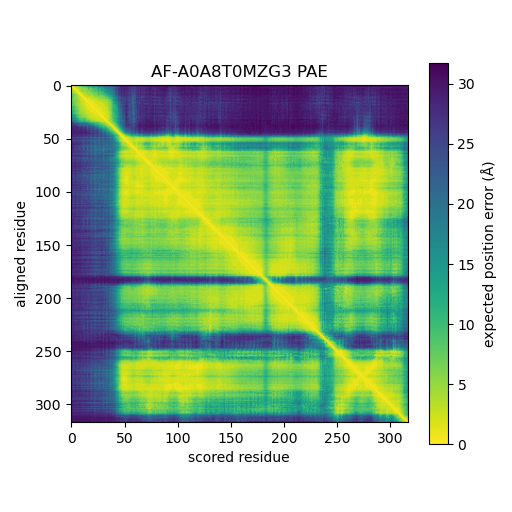48 1.00 86.31 69 ARG A C 1
ATOM 540 O O . ARG A 1 69 ? 2.420 -13.700 9.011 1.00 86.31 69 ARG A O 1
ATOM 547 N N . PRO A 1 70 ? 4.554 -14.399 8.869 1.00 83.31 70 PRO A N 1
ATOM 548 C CA . PRO A 1 70 ? 4.486 -14.690 7.442 1.00 83.31 70 PRO A CA 1
ATOM 549 C C . PRO A 1 70 ? 3.352 -15.655 7.095 1.00 83.31 70 PRO A C 1
ATOM 551 O O . PRO A 1 70 ? 3.103 -16.633 7.803 1.00 83.31 70 PRO A O 1
ATOM 554 N N . HIS A 1 71 ? 2.679 -15.383 5.983 1.00 82.94 71 HIS A N 1
ATOM 555 C CA . HIS A 1 71 ? 1.596 -16.202 5.455 1.00 82.94 71 HIS A CA 1
ATOM 556 C C . HIS A 1 71 ? 1.487 -16.015 3.933 1.00 82.94 71 HIS A C 1
ATOM 558 O O . HIS A 1 71 ? 2.006 -15.021 3.410 1.00 82.94 71 HIS A O 1
ATOM 564 N N . PRO A 1 72 ? 0.821 -16.934 3.207 1.00 81.38 72 PRO A N 1
ATOM 565 C CA . PRO A 1 72 ? 0.661 -16.822 1.759 1.00 81.38 72 PRO A CA 1
ATOM 566 C C . PRO A 1 72 ? 0.050 -15.475 1.350 1.00 81.38 72 PRO A C 1
ATOM 568 O O . PRO A 1 72 ? -0.930 -15.025 1.951 1.00 81.38 72 PRO A O 1
ATOM 571 N N . ALA A 1 73 ? 0.611 -14.833 0.321 1.00 74.69 73 ALA A N 1
ATOM 572 C CA . ALA A 1 73 ? 0.141 -13.533 -0.178 1.00 74.69 73 ALA A CA 1
ATOM 573 C C . ALA A 1 73 ? -1.315 -13.574 -0.683 1.00 74.69 73 ALA A C 1
ATOM 575 O O . ALA A 1 73 ? -2.031 -12.581 -0.586 1.00 74.69 73 ALA A O 1
ATOM 576 N N . THR A 1 74 ? -1.765 -14.749 -1.125 1.00 75.88 74 THR A N 1
ATOM 577 C CA . THR A 1 74 ? -3.126 -15.034 -1.599 1.00 75.88 74 THR A CA 1
ATOM 578 C C . THR A 1 74 ? -4.149 -15.257 -0.479 1.00 75.88 74 THR A C 1
ATOM 580 O O . THR A 1 74 ? -5.294 -15.580 -0.760 1.00 75.88 74 THR A O 1
ATOM 583 N N . SER A 1 75 ? -3.754 -15.109 0.789 1.00 83.88 75 SER A N 1
ATOM 584 C CA . SER A 1 75 ? -4.624 -15.246 1.969 1.00 83.88 75 SER A CA 1
ATOM 585 C C . SER A 1 75 ? -4.503 -14.013 2.854 1.00 83.88 75 SER A C 1
ATOM 587 O O . SER A 1 75 ? -3.434 -13.407 2.888 1.00 83.88 75 SER A O 1
ATOM 589 N N . VAL A 1 76 ? -5.519 -13.671 3.649 1.00 85.94 76 VAL A N 1
ATOM 590 C CA . VAL A 1 76 ? -5.383 -12.649 4.710 1.00 85.94 76 VAL A CA 1
ATOM 591 C C . VAL A 1 76 ? -4.611 -13.155 5.937 1.00 85.94 76 VAL A C 1
ATOM 593 O O . VAL A 1 76 ? -4.174 -12.345 6.751 1.00 85.94 76 VAL A O 1
ATOM 596 N N . GLY A 1 77 ? -4.354 -14.465 6.013 1.00 90.44 77 GLY A N 1
ATOM 597 C CA . GLY A 1 77 ? -3.513 -15.094 7.025 1.00 90.44 77 GLY A CA 1
ATOM 598 C C . GLY A 1 77 ? -4.273 -15.438 8.300 1.00 90.44 77 GLY A C 1
ATOM 599 O O . GLY A 1 77 ? -5.231 -14.765 8.679 1.00 90.44 77 GLY A O 1
ATOM 600 N N . ARG A 1 78 ? -3.791 -16.468 9.008 1.00 92.88 78 ARG A N 1
ATOM 601 C CA . ARG A 1 78 ? -4.478 -17.038 10.181 1.00 92.88 78 ARG A CA 1
ATOM 602 C C . ARG A 1 78 ? -4.803 -16.015 11.265 1.00 92.88 78 ARG A C 1
ATOM 604 O O . ARG A 1 78 ? -5.863 -16.104 11.868 1.00 92.88 78 ARG A O 1
ATOM 611 N N . PHE A 1 79 ? -3.903 -15.061 11.514 1.00 93.81 79 PHE A N 1
ATOM 612 C CA . PHE A 1 79 ? -4.137 -14.008 12.504 1.00 93.81 79 PHE A CA 1
ATOM 613 C C . PHE A 1 79 ? -5.396 -13.203 12.159 1.00 93.81 79 PHE A C 1
ATOM 615 O O . PHE A 1 79 ? -6.297 -13.072 12.979 1.00 93.81 79 PHE A O 1
ATOM 622 N N . MET A 1 80 ? -5.482 -12.710 10.921 1.00 94.12 80 MET A N 1
ATOM 623 C CA . MET A 1 80 ? -6.621 -11.912 10.477 1.00 94.12 80 MET A CA 1
ATOM 624 C C . MET A 1 80 ? -7.903 -12.748 10.440 1.00 94.12 80 MET A C 1
ATOM 626 O O . MET A 1 80 ? -8.934 -12.293 10.918 1.00 94.12 80 MET A O 1
ATOM 630 N N . GLU A 1 81 ? -7.836 -13.980 9.925 1.00 93.38 81 GLU A N 1
ATOM 631 C CA . GLU A 1 81 ? -8.985 -14.896 9.844 1.00 93.38 81 GLU A CA 1
ATOM 632 C C . GLU A 1 81 ? -9.594 -15.160 11.224 1.00 93.38 81 GLU A C 1
ATOM 634 O O . GLU A 1 81 ? -10.804 -15.036 11.405 1.00 93.38 81 GLU A O 1
ATOM 639 N N . GLN A 1 82 ? -8.755 -15.466 12.217 1.00 95.00 82 GLN A N 1
ATOM 640 C CA . GLN A 1 82 ? -9.198 -15.749 13.582 1.00 95.00 82 GLN A CA 1
ATOM 641 C C . GLN A 1 82 ? -9.791 -14.515 14.264 1.00 95.00 82 GLN A C 1
ATOM 643 O O . GLN A 1 82 ? -10.829 -14.617 14.921 1.00 95.00 82 GLN A O 1
ATOM 648 N N . HIS A 1 83 ? -9.169 -13.344 14.101 1.00 96.19 83 HIS A N 1
ATOM 649 C CA . HIS A 1 83 ? -9.686 -12.106 14.685 1.00 96.19 83 HIS A CA 1
ATOM 650 C C . HIS A 1 83 ? -10.992 -11.671 14.031 1.00 96.19 83 HIS A C 1
ATOM 652 O O . HIS A 1 83 ? -11.916 -11.303 14.751 1.00 96.19 83 HIS A O 1
ATOM 658 N N . VAL A 1 84 ? -11.112 -11.776 12.705 1.00 94.94 84 VAL A N 1
ATOM 659 C CA . VAL A 1 84 ? -12.360 -11.469 11.994 1.00 94.94 84 VAL A CA 1
ATOM 660 C C . VAL A 1 84 ? -13.469 -12.442 12.392 1.00 94.94 84 VAL A C 1
ATOM 662 O O . VAL A 1 84 ? -14.582 -11.999 12.660 1.00 94.94 84 VAL A O 1
ATOM 665 N N . ALA A 1 85 ? -13.178 -13.740 12.514 1.00 95.12 85 ALA A N 1
ATOM 666 C CA . ALA A 1 85 ? -14.160 -14.727 12.966 1.00 95.12 85 ALA A CA 1
ATOM 667 C C . ALA A 1 85 ? -14.621 -14.485 14.415 1.00 95.12 85 ALA A C 1
ATOM 669 O O . ALA A 1 85 ? -15.786 -14.696 14.741 1.00 95.12 85 ALA A O 1
ATOM 670 N N . ARG A 1 86 ? -13.718 -14.029 15.293 1.00 96.19 86 ARG A N 1
ATOM 671 C CA . ARG A 1 86 ? -14.003 -13.836 16.723 1.00 96.19 86 ARG A CA 1
ATOM 672 C C . ARG A 1 86 ? -14.633 -12.484 17.057 1.00 96.19 86 ARG A C 1
ATOM 674 O O . ARG A 1 86 ? -15.448 -12.404 17.972 1.00 96.19 86 ARG A O 1
ATOM 681 N N . TYR A 1 87 ? -14.198 -11.422 16.389 1.00 96.31 87 TYR A N 1
ATOM 682 C CA . TYR A 1 87 ? -14.534 -10.038 16.734 1.00 96.31 87 TYR A CA 1
ATOM 683 C C . TYR A 1 87 ? -15.307 -9.311 15.628 1.00 96.31 87 TYR A C 1
ATOM 685 O O . TYR A 1 87 ? -15.830 -8.228 15.871 1.00 96.31 87 TYR A O 1
ATOM 693 N N . GLY A 1 88 ? -15.419 -9.895 14.436 1.00 95.50 88 GLY A N 1
ATOM 694 C CA . GLY A 1 88 ? -16.004 -9.254 13.263 1.00 95.50 88 GLY A CA 1
ATOM 695 C C . GLY A 1 88 ? -14.984 -8.456 12.443 1.00 95.50 88 GLY A C 1
ATOM 696 O O . GLY A 1 88 ? -13.805 -8.353 12.783 1.00 95.50 88 GLY A O 1
ATOM 697 N N . LYS A 1 89 ? -15.448 -7.873 11.329 1.00 96.00 89 LYS A N 1
ATOM 698 C CA . LYS A 1 89 ? -14.594 -7.175 10.345 1.00 96.00 89 LYS A CA 1
ATOM 699 C C . LYS A 1 89 ? -13.934 -5.894 10.884 1.00 96.00 89 LYS A C 1
ATOM 701 O O . LYS A 1 89 ? -12.983 -5.410 10.276 1.00 96.00 89 LYS A O 1
ATOM 706 N N . ILE A 1 90 ? -14.415 -5.343 12.000 1.00 97.50 90 ILE A N 1
ATOM 707 C CA . ILE A 1 90 ? -13.854 -4.154 12.654 1.00 97.50 90 ILE A CA 1
ATOM 708 C C . ILE A 1 90 ? -13.531 -4.522 14.097 1.00 97.50 90 ILE A C 1
ATOM 710 O O . ILE A 1 90 ? -14.432 -4.804 14.884 1.00 97.50 90 ILE A O 1
ATOM 714 N N . TYR A 1 91 ? -12.251 -4.500 14.458 1.00 97.31 91 TYR A N 1
ATOM 715 C CA . TYR A 1 91 ? -11.812 -4.885 15.796 1.00 97.31 91 TYR A CA 1
ATOM 716 C C . TYR A 1 91 ? -10.668 -4.005 16.295 1.00 97.31 91 TYR A C 1
ATOM 718 O O . TYR A 1 91 ? -9.984 -3.332 15.525 1.00 97.31 91 TYR A O 1
ATOM 726 N N . ARG A 1 92 ? -10.450 -3.992 17.611 1.00 96.19 92 ARG A N 1
ATOM 727 C CA . ARG A 1 92 ? -9.330 -3.290 18.244 1.00 96.19 92 ARG A CA 1
ATOM 728 C C . ARG A 1 92 ? -8.223 -4.246 18.668 1.00 96.19 92 ARG A C 1
ATOM 730 O O . ARG A 1 92 ? -8.484 -5.363 19.100 1.00 96.19 92 ARG A O 1
ATOM 737 N N . SER A 1 93 ? -6.995 -3.756 18.618 1.00 96.00 93 SER A N 1
ATOM 738 C CA . SER A 1 93 ? -5.788 -4.452 19.043 1.00 96.00 93 SER A CA 1
ATOM 739 C C . SER A 1 93 ? -4.754 -3.447 19.578 1.00 96.00 93 SER A C 1
ATOM 741 O O . SER A 1 93 ? -4.979 -2.230 19.590 1.00 96.00 93 SER A O 1
ATOM 743 N N . SER A 1 94 ? -3.617 -3.949 20.044 1.00 95.12 94 SER A N 1
ATOM 744 C CA . SER A 1 94 ? -2.401 -3.168 20.260 1.00 95.12 94 SER A CA 1
ATOM 745 C C . SER A 1 94 ? -1.369 -3.630 19.236 1.00 95.12 94 SER A C 1
ATOM 747 O O . SER A 1 94 ? -0.924 -4.776 19.282 1.00 95.12 94 SER A O 1
ATOM 749 N N . LEU A 1 95 ? -1.023 -2.770 18.279 1.00 92.75 95 LEU A N 1
ATOM 750 C CA . LEU A 1 95 ? -0.120 -3.092 17.172 1.00 92.75 95 LEU A CA 1
ATOM 751 C C . LEU A 1 95 ? 0.919 -1.985 17.038 1.00 92.75 95 LEU A C 1
ATOM 753 O O . LEU A 1 95 ? 0.591 -0.804 17.139 1.00 92.75 95 LEU A O 1
ATOM 757 N N . PHE A 1 96 ? 2.175 -2.361 16.801 1.00 89.56 96 PHE A N 1
ATOM 758 C CA . PHE A 1 96 ? 3.297 -1.428 16.651 1.00 89.56 96 PHE A CA 1
ATOM 759 C C . PHE A 1 96 ? 3.462 -0.472 17.851 1.00 89.56 96 PHE A C 1
ATOM 761 O O . PHE A 1 96 ? 3.841 0.684 17.680 1.00 89.56 96 PHE A O 1
ATOM 768 N N . GLY A 1 97 ? 3.151 -0.953 19.062 1.00 88.69 97 GLY A N 1
ATOM 769 C CA . GLY A 1 97 ? 3.220 -0.177 20.308 1.00 88.69 97 GLY A CA 1
ATOM 770 C C . GLY A 1 97 ? 2.058 0.799 20.529 1.00 88.69 97 GLY A C 1
ATOM 771 O O . GLY A 1 97 ? 2.067 1.548 21.503 1.00 88.69 97 GLY A O 1
ATOM 772 N N . GLU A 1 98 ? 1.049 0.793 19.658 1.00 91.75 98 GLU A N 1
ATOM 773 C CA . GLU A 1 98 ? -0.040 1.766 19.658 1.00 91.75 98 GLU A CA 1
ATOM 774 C C . GLU A 1 98 ? -1.418 1.091 19.715 1.00 91.75 98 GLU A C 1
ATOM 776 O O . GLU A 1 98 ? -1.655 0.013 19.154 1.00 91.75 98 GLU A O 1
ATOM 781 N N . ARG A 1 99 ? -2.383 1.772 20.346 1.00 94.81 99 ARG A N 1
ATOM 782 C CA . ARG A 1 99 ? -3.787 1.338 20.326 1.00 94.81 99 ARG A CA 1
ATOM 783 C C . ARG A 1 99 ? -4.336 1.481 18.916 1.00 94.81 99 ARG A C 1
ATOM 785 O O . ARG A 1 99 ? -4.339 2.579 18.357 1.00 94.81 99 ARG A O 1
ATOM 792 N N . THR A 1 100 ? -4.799 0.369 18.361 1.00 96.62 100 THR A N 1
ATOM 793 C CA . THR A 1 100 ? -5.059 0.247 16.932 1.00 96.62 100 THR A CA 1
ATOM 794 C C . THR A 1 100 ? -6.444 -0.325 16.672 1.00 96.62 100 THR A C 1
ATOM 796 O O . THR A 1 100 ? -6.827 -1.321 17.277 1.00 96.62 100 THR A O 1
ATOM 799 N N . VAL A 1 101 ? -7.189 0.281 15.753 1.00 97.69 101 VAL A N 1
ATOM 800 C CA . VAL A 1 101 ? -8.366 -0.329 15.125 1.00 97.69 101 VAL A CA 1
ATOM 801 C C . VAL A 1 101 ? -7.933 -0.970 13.810 1.00 97.69 101 VAL A C 1
ATOM 803 O O . VAL A 1 101 ? -7.230 -0.353 13.016 1.00 97.69 101 VAL A O 1
ATOM 806 N N . VAL A 1 102 ? -8.331 -2.210 13.569 1.00 97.69 102 VAL A N 1
ATOM 807 C CA . VAL A 1 102 ? -8.098 -2.919 12.311 1.00 97.69 102 VAL A CA 1
ATOM 808 C C . VAL A 1 102 ? -9.431 -3.050 11.590 1.00 97.69 102 VAL A C 1
ATOM 810 O O . VAL A 1 102 ? -10.439 -3.401 12.204 1.00 97.69 102 VAL A O 1
ATOM 813 N N . SER A 1 103 ? -9.435 -2.734 10.296 1.00 97.69 103 SER A N 1
ATOM 814 C CA . SER A 1 103 ? -10.635 -2.754 9.464 1.00 97.69 103 SER A CA 1
ATOM 815 C C . SER A 1 103 ? -10.442 -3.669 8.257 1.00 97.69 103 SER A C 1
ATOM 817 O O . SER A 1 103 ? -9.750 -3.330 7.298 1.00 97.69 103 SER A O 1
ATOM 819 N N . ALA A 1 104 ? -11.088 -4.829 8.305 1.00 96.06 104 ALA A N 1
ATOM 820 C CA . ALA A 1 104 ? -11.337 -5.701 7.160 1.00 96.06 104 ALA A CA 1
ATOM 821 C C . ALA A 1 104 ? -12.655 -5.339 6.440 1.00 96.06 104 ALA A C 1
ATOM 823 O O . ALA A 1 104 ? -13.033 -5.993 5.472 1.00 96.06 104 ALA A O 1
ATOM 824 N N . ASP A 1 105 ? -13.367 -4.314 6.917 1.00 95.81 105 ASP A N 1
ATOM 825 C CA . ASP A 1 105 ? -14.634 -3.858 6.357 1.00 95.81 105 ASP A CA 1
ATOM 826 C C . ASP A 1 105 ? -14.418 -2.913 5.164 1.00 95.81 105 ASP A C 1
ATOM 828 O O . ASP A 1 105 ? -13.718 -1.901 5.263 1.00 95.81 105 ASP A O 1
ATOM 832 N N . ALA A 1 106 ? -15.030 -3.236 4.023 1.00 93.69 106 ALA A N 1
ATOM 833 C CA . ALA A 1 106 ? -14.872 -2.468 2.790 1.00 93.69 106 ALA A CA 1
ATOM 834 C C . ALA A 1 106 ? -15.449 -1.047 2.899 1.00 93.69 106 ALA A C 1
ATOM 836 O O . ALA A 1 106 ? -14.848 -0.096 2.389 1.00 93.69 106 ALA A O 1
ATOM 837 N N . GLY A 1 107 ? -16.583 -0.894 3.591 1.00 95.38 107 GLY A N 1
ATOM 838 C CA . GLY A 1 107 ? -17.245 0.392 3.792 1.00 95.38 107 GLY A CA 1
ATOM 839 C C . GLY A 1 107 ? -16.393 1.338 4.632 1.00 95.38 107 GLY A C 1
ATOM 840 O O . GLY A 1 107 ? -16.139 2.474 4.223 1.00 95.38 107 GLY A O 1
ATOM 841 N N . LEU A 1 108 ? -15.877 0.852 5.763 1.00 96.88 108 LEU A N 1
ATOM 842 C CA . LEU A 1 108 ? -14.990 1.615 6.631 1.00 96.88 108 LEU A CA 1
ATOM 843 C C . LEU A 1 108 ? -13.668 1.924 5.925 1.00 96.88 108 LEU A C 1
ATOM 845 O O . LEU A 1 108 ? -13.185 3.050 6.007 1.00 96.88 108 LEU A O 1
ATOM 849 N N . ASN A 1 109 ? -13.101 0.977 5.171 1.00 96.75 109 ASN A N 1
ATOM 850 C CA . ASN A 1 109 ? -11.873 1.216 4.409 1.00 96.75 109 ASN A CA 1
ATOM 851 C C . ASN A 1 109 ? -12.055 2.343 3.386 1.00 96.75 109 ASN A C 1
ATOM 853 O O . ASN A 1 109 ? -11.231 3.258 3.329 1.00 96.75 109 ASN A O 1
ATOM 857 N N . ARG A 1 110 ? -13.159 2.336 2.630 1.00 95.00 110 ARG A N 1
ATOM 858 C CA . ARG A 1 110 ? -13.499 3.425 1.705 1.00 95.00 110 ARG A CA 1
ATOM 859 C C . ARG A 1 110 ? -13.690 4.751 2.443 1.00 95.00 110 ARG A C 1
ATOM 861 O O . ARG A 1 110 ? -13.144 5.763 2.009 1.00 95.00 110 ARG A O 1
ATOM 868 N N . TYR A 1 111 ? -14.401 4.739 3.570 1.00 96.81 111 TYR A N 1
ATOM 869 C CA . TYR A 1 111 ? -14.625 5.925 4.397 1.00 96.81 111 TYR A CA 1
ATOM 870 C C . TYR A 1 111 ? -13.316 6.528 4.927 1.00 96.81 111 TYR A C 1
ATOM 872 O O . TYR A 1 111 ? -13.143 7.746 4.878 1.00 96.81 111 TYR A O 1
ATOM 880 N N . ILE A 1 112 ? -12.372 5.688 5.371 1.00 97.00 112 ILE A N 1
ATOM 881 C CA . ILE A 1 112 ? -11.041 6.113 5.822 1.00 97.00 112 ILE A CA 1
ATOM 882 C C . ILE A 1 112 ? -10.294 6.819 4.689 1.00 97.00 112 ILE A C 1
ATOM 884 O O . ILE A 1 112 ? -9.809 7.932 4.876 1.00 97.00 112 ILE A O 1
ATOM 888 N N . LEU A 1 113 ? -10.233 6.191 3.511 1.00 94.31 113 LEU A N 1
ATOM 889 C CA . LEU A 1 113 ? -9.472 6.701 2.368 1.00 94.31 113 LEU A CA 1
ATOM 890 C C . LEU A 1 113 ? -10.051 8.000 1.797 1.00 94.31 113 LEU A C 1
ATOM 892 O O . LEU A 1 113 ? -9.297 8.888 1.410 1.00 94.31 113 LEU A O 1
ATOM 896 N N . GLN A 1 114 ? -11.378 8.135 1.762 1.00 95.25 114 GLN A N 1
ATOM 897 C CA . GLN A 1 114 ? -12.049 9.341 1.263 1.00 95.25 114 GLN A CA 1
ATOM 898 C C . GLN A 1 114 ? -11.952 10.535 2.229 1.00 95.25 114 GLN A C 1
ATOM 900 O O . GLN A 1 114 ? -12.126 11.674 1.804 1.00 95.25 114 GLN A O 1
ATOM 905 N N . ASN A 1 115 ? -11.663 10.294 3.513 1.00 95.94 115 ASN A N 1
ATOM 906 C CA . ASN A 1 115 ? -11.560 11.330 4.547 1.00 95.94 115 ASN A CA 1
ATOM 907 C C . ASN A 1 115 ? -10.112 11.595 5.007 1.00 95.94 115 ASN A C 1
ATOM 909 O O . ASN A 1 115 ? -9.891 12.096 6.119 1.00 95.94 115 ASN A O 1
ATOM 913 N N . GLU A 1 116 ? -9.133 11.284 4.154 1.00 93.19 116 GLU A N 1
ATOM 914 C CA . GLU A 1 116 ? -7.722 11.628 4.350 1.00 93.19 116 GLU A CA 1
ATOM 915 C C . GLU A 1 116 ? -7.545 13.148 4.531 1.00 93.19 116 GLU A C 1
ATOM 917 O O . GLU A 1 116 ? -8.117 13.952 3.795 1.00 93.19 116 GLU A O 1
ATOM 922 N N . GLY A 1 117 ? -6.785 13.556 5.547 1.00 90.88 117 GLY A N 1
ATOM 923 C CA . GLY A 1 117 ? -6.570 14.954 5.933 1.00 90.88 117 GLY A CA 1
ATOM 924 C C . GLY A 1 117 ? -7.737 15.611 6.686 1.00 90.88 117 GLY A C 1
ATOM 925 O O . GLY A 1 117 ? -7.580 16.718 7.195 1.00 90.88 117 GLY A O 1
ATOM 926 N N . ARG A 1 118 ? -8.903 14.954 6.798 1.00 94.44 118 ARG A N 1
ATOM 927 C CA . ARG A 1 118 ? -10.084 15.480 7.518 1.00 94.44 118 ARG A CA 1
ATOM 928 C C . ARG A 1 118 ? -10.352 14.755 8.832 1.00 94.44 118 ARG A C 1
ATOM 930 O O . ARG A 1 118 ? -10.479 15.391 9.878 1.00 94.44 118 ARG A O 1
ATOM 937 N N . LEU A 1 119 ? -10.471 13.430 8.764 1.00 96.44 119 LEU A N 1
ATOM 938 C CA . LEU A 1 119 ? -10.758 12.554 9.911 1.00 96.44 119 LEU A CA 1
ATOM 939 C C . LEU A 1 119 ? -9.617 11.575 10.184 1.00 96.44 119 LEU A C 1
ATOM 941 O O . LEU A 1 119 ? -9.411 11.165 11.330 1.00 96.44 119 LEU A O 1
ATOM 945 N N . PHE A 1 120 ? -8.849 11.256 9.144 1.00 97.25 120 PHE A N 1
ATOM 946 C CA . PHE A 1 120 ? -7.717 10.345 9.194 1.00 97.25 120 PHE A CA 1
ATOM 947 C C . PHE A 1 120 ? -6.493 10.982 8.552 1.00 97.25 120 PHE A C 1
ATOM 949 O O . PHE A 1 120 ? -6.621 11.844 7.690 1.00 97.25 120 PHE A O 1
ATOM 956 N N . GLU A 1 121 ? -5.315 10.538 8.962 1.00 94.88 121 GLU A N 1
ATOM 957 C CA . GLU A 1 121 ? -4.046 11.005 8.411 1.00 94.88 121 GLU A CA 1
ATOM 958 C C . GLU A 1 121 ? -3.062 9.845 8.248 1.00 94.88 121 GLU A C 1
ATOM 960 O O . GLU A 1 121 ? -3.020 8.920 9.072 1.00 94.88 121 GLU A O 1
ATOM 965 N N . CYS A 1 122 ? -2.263 9.890 7.185 1.00 93.06 122 CYS A N 1
ATOM 966 C CA . CYS A 1 122 ? -1.130 9.014 6.947 1.00 93.06 122 CYS A CA 1
ATOM 967 C C . CYS A 1 122 ? -0.184 9.010 8.153 1.00 93.06 122 CYS A C 1
ATOM 969 O O . CYS A 1 122 ? 0.257 10.047 8.633 1.00 93.06 122 CYS A O 1
ATOM 971 N N . SER A 1 123 ? 0.110 7.826 8.694 1.00 92.88 123 SER A N 1
ATOM 972 C CA . SER A 1 123 ? 0.885 7.731 9.933 1.00 92.88 123 SER A CA 1
ATOM 973 C C . SER A 1 123 ? 1.663 6.421 9.972 1.00 92.88 123 SER A C 1
ATOM 975 O O . SER A 1 123 ? 1.318 5.484 10.686 1.00 92.88 123 SER A O 1
ATOM 977 N N . TYR A 1 124 ? 2.703 6.304 9.163 1.00 87.06 124 TY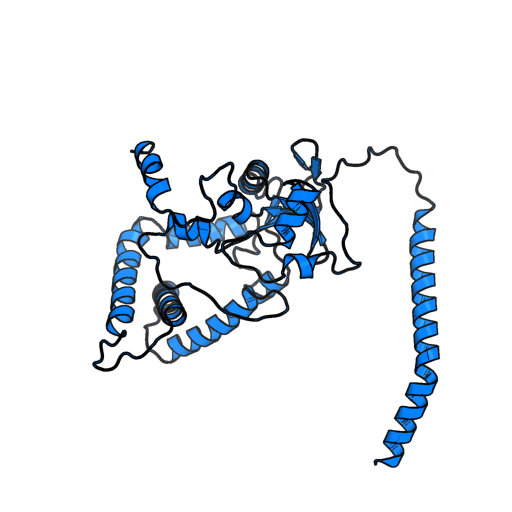R A N 1
ATOM 978 C CA . TYR A 1 124 ? 3.553 5.116 9.188 1.00 87.06 124 TYR A CA 1
ATOM 979 C C . TYR A 1 124 ? 4.481 5.086 10.416 1.00 87.06 124 TYR A C 1
ATOM 981 O O . TYR A 1 124 ? 4.710 6.124 11.044 1.00 87.06 124 TYR A O 1
ATOM 989 N N . PRO A 1 125 ? 5.009 3.904 10.797 1.00 81.31 125 PRO A N 1
ATOM 990 C CA . PRO A 1 125 ? 6.035 3.805 11.829 1.00 81.31 125 PRO A CA 1
ATOM 991 C C . PRO A 1 125 ? 7.234 4.710 11.524 1.00 81.31 125 PRO A C 1
ATOM 993 O O . PRO A 1 125 ? 7.589 4.918 10.363 1.00 81.31 125 PRO A O 1
ATOM 996 N N . ARG A 1 126 ? 7.899 5.211 12.572 1.00 72.12 126 ARG A N 1
ATOM 997 C CA . ARG A 1 126 ? 9.035 6.145 12.437 1.00 72.12 126 ARG A CA 1
ATOM 998 C C . ARG A 1 126 ? 10.180 5.588 11.584 1.00 72.12 126 ARG A C 1
ATOM 1000 O O . ARG A 1 126 ? 10.869 6.371 10.940 1.00 72.12 126 ARG A O 1
ATOM 1007 N N . SER A 1 127 ? 10.349 4.264 11.539 1.00 69.50 127 SER A N 1
ATO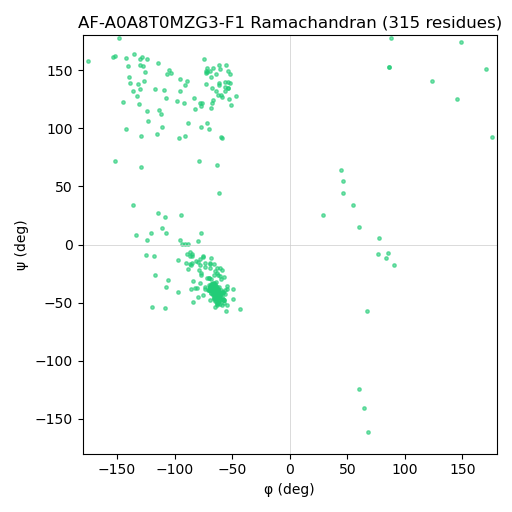M 1008 C CA . SER A 1 127 ? 11.331 3.593 10.677 1.00 69.50 127 SER A CA 1
ATOM 1009 C C . SER A 1 127 ? 11.157 3.957 9.202 1.00 69.50 127 SER A C 1
ATOM 1011 O O . SER A 1 127 ? 12.147 4.210 8.525 1.00 69.50 127 SER A O 1
ATOM 1013 N N . ILE A 1 128 ? 9.917 4.079 8.716 1.00 69.62 128 ILE A N 1
ATOM 1014 C CA . ILE A 1 128 ? 9.645 4.451 7.322 1.00 69.62 128 ILE A CA 1
ATOM 1015 C C . ILE A 1 128 ? 10.121 5.876 7.041 1.00 69.62 128 ILE A C 1
ATOM 1017 O O . ILE A 1 128 ? 10.755 6.109 6.018 1.00 69.62 128 ILE A O 1
ATOM 1021 N N . GLY A 1 129 ? 9.888 6.815 7.961 1.00 65.69 129 GLY A N 1
ATOM 1022 C CA . GLY A 1 129 ? 10.385 8.184 7.809 1.00 65.69 129 GLY A CA 1
ATOM 1023 C C . GLY A 1 129 ? 11.902 8.315 7.956 1.00 65.69 129 GLY A C 1
ATOM 1024 O O . GLY A 1 129 ? 12.494 9.182 7.320 1.00 65.69 129 GLY A O 1
ATOM 1025 N N . GLY A 1 130 ? 12.534 7.439 8.741 1.00 63.84 130 GLY A N 1
ATOM 1026 C CA . GLY A 1 130 ? 13.993 7.359 8.837 1.00 63.84 130 GLY A CA 1
ATOM 1027 C C . GLY A 1 130 ? 14.646 6.849 7.551 1.00 63.84 130 GLY A C 1
ATOM 1028 O O . GLY A 1 130 ? 15.672 7.382 7.148 1.00 63.84 130 GLY A O 1
ATOM 1029 N N . ILE A 1 131 ? 14.033 5.860 6.890 1.00 62.62 131 ILE A N 1
ATOM 1030 C CA . ILE A 1 131 ? 14.587 5.240 5.678 1.00 62.62 131 ILE A CA 1
ATOM 1031 C C . ILE A 1 131 ? 14.234 6.045 4.420 1.00 62.62 131 ILE A C 1
ATOM 1033 O O . ILE A 1 131 ? 15.112 6.361 3.628 1.00 62.62 131 ILE A O 1
ATOM 1037 N N . LEU A 1 132 ? 12.963 6.408 4.227 1.00 66.88 132 LEU A N 1
ATOM 1038 C CA . LEU A 1 132 ? 12.518 7.152 3.038 1.00 66.88 132 LEU A CA 1
ATOM 1039 C C . LEU A 1 132 ? 12.811 8.656 3.121 1.00 66.88 132 LEU A C 1
ATOM 1041 O O . LEU A 1 132 ? 12.718 9.362 2.120 1.00 66.88 132 LEU A O 1
ATOM 1045 N N . GLY A 1 133 ? 13.131 9.156 4.314 1.00 70.56 133 GLY A N 1
ATOM 1046 C CA . GLY A 1 133 ? 13.343 10.569 4.584 1.00 70.56 133 GLY A CA 1
ATOM 1047 C C . GLY A 1 133 ? 12.054 11.327 4.918 1.00 70.56 133 GLY A C 1
ATOM 1048 O O . GLY A 1 133 ? 10.948 11.001 4.472 1.00 70.56 133 GLY A O 1
ATOM 1049 N N . LYS A 1 134 ? 12.216 12.404 5.696 1.00 82.88 134 LYS A N 1
ATOM 1050 C CA . LYS A 1 134 ? 11.121 13.265 6.186 1.00 82.88 134 LYS A CA 1
ATOM 1051 C C . LYS A 1 134 ? 10.337 13.994 5.085 1.00 82.88 134 LYS A C 1
ATOM 1053 O O . LYS A 1 134 ? 9.212 14.410 5.326 1.00 82.88 134 LYS A O 1
ATOM 1058 N N . TRP A 1 135 ? 10.927 14.128 3.896 1.00 83.31 135 TRP A N 1
ATOM 1059 C CA . TRP A 1 135 ? 10.323 14.772 2.723 1.00 83.31 135 TRP A CA 1
ATOM 1060 C C . TRP A 1 135 ? 9.656 13.780 1.764 1.00 83.31 135 TRP A C 1
ATOM 1062 O O . TRP A 1 135 ? 9.189 14.167 0.697 1.00 83.31 135 TRP A O 1
ATOM 1072 N N . SER A 1 136 ? 9.611 12.493 2.115 1.00 83.38 136 SER A N 1
ATOM 1073 C CA . SER A 1 136 ? 8.915 11.499 1.303 1.00 83.38 136 SER A CA 1
ATOM 1074 C C . SER A 1 136 ? 7.396 11.662 1.391 1.00 83.38 136 SER A C 1
ATOM 1076 O O . SER A 1 136 ? 6.835 12.005 2.433 1.00 83.38 136 SER A O 1
ATOM 1078 N N . MET A 1 137 ? 6.703 11.333 0.300 1.00 87.75 137 MET A N 1
ATOM 1079 C CA . MET A 1 137 ? 5.240 11.421 0.199 1.00 87.75 137 MET A CA 1
ATOM 1080 C C . MET A 1 137 ? 4.494 10.540 1.223 1.00 87.75 137 MET A C 1
ATOM 1082 O O . MET A 1 137 ? 3.337 10.802 1.516 1.00 87.75 137 MET A O 1
ATOM 1086 N N . LEU A 1 138 ? 5.132 9.517 1.807 1.00 83.00 138 LEU A N 1
ATOM 1087 C CA . LEU A 1 138 ? 4.519 8.697 2.866 1.00 83.00 138 LEU A CA 1
ATOM 1088 C C . LEU A 1 138 ? 4.587 9.336 4.263 1.00 83.00 138 LEU A C 1
ATOM 1090 O O . LEU A 1 138 ? 3.901 8.867 5.173 1.00 83.00 138 LEU A O 1
ATOM 1094 N N . VAL A 1 139 ? 5.411 10.373 4.435 1.00 84.81 139 VAL A N 1
ATOM 1095 C CA . VAL A 1 139 ? 5.609 11.092 5.704 1.00 84.81 139 VAL A CA 1
ATOM 1096 C C . VAL A 1 139 ? 4.956 12.469 5.672 1.00 84.81 139 VAL A C 1
ATOM 1098 O O . VAL A 1 139 ? 4.426 12.914 6.688 1.00 84.81 139 VAL A O 1
ATOM 1101 N N . LEU A 1 140 ? 4.991 13.143 4.521 1.00 90.06 140 LEU A N 1
ATOM 1102 C CA . LEU A 1 140 ? 4.378 14.455 4.352 1.00 90.06 140 LEU A CA 1
ATOM 1103 C C . LEU A 1 140 ? 2.854 14.397 4.520 1.00 90.06 140 LEU A C 1
ATOM 1105 O O . LEU A 1 140 ? 2.198 13.442 4.106 1.00 90.06 140 LEU A O 1
ATOM 1109 N N . VAL A 1 141 ? 2.293 15.476 5.066 1.00 89.62 141 VAL A N 1
ATOM 1110 C CA . VAL A 1 141 ? 0.849 15.697 5.236 1.00 89.62 141 VAL A CA 1
ATOM 1111 C C . VAL A 1 141 ? 0.489 17.127 4.812 1.00 89.62 141 VAL A C 1
ATOM 1113 O O . VAL A 1 141 ? 1.370 17.97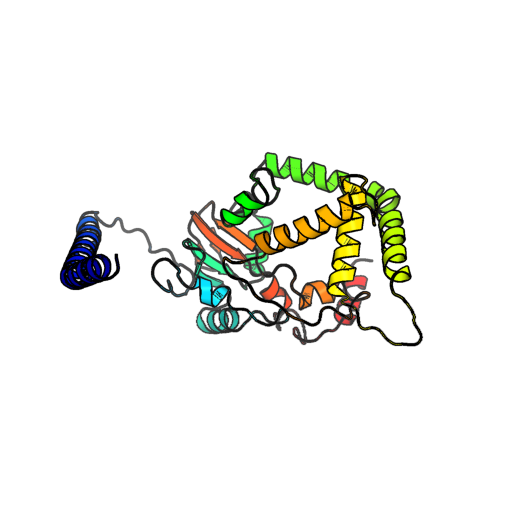5 4.664 1.00 89.62 141 VAL A O 1
ATOM 1116 N N . GLY A 1 142 ? -0.798 17.403 4.589 1.00 90.88 142 GLY A N 1
ATOM 1117 C CA . GLY A 1 142 ? -1.276 18.746 4.237 1.00 90.88 142 GLY A CA 1
ATOM 1118 C C . GLY A 1 142 ? -0.757 19.259 2.887 1.00 90.88 142 GLY A C 1
ATOM 1119 O O . GLY A 1 142 ? -0.688 18.507 1.910 1.00 90.88 142 GLY A O 1
ATOM 1120 N N . ASP A 1 143 ? -0.415 20.547 2.823 1.00 91.56 143 ASP A N 1
ATOM 1121 C CA . ASP A 1 143 ? -0.037 21.212 1.569 1.00 91.56 143 ASP A CA 1
ATOM 1122 C C . ASP A 1 143 ? 1.302 20.711 1.011 1.00 91.56 143 ASP A C 1
ATOM 1124 O O . ASP A 1 143 ? 1.390 20.442 -0.184 1.00 91.56 143 ASP A O 1
ATOM 1128 N N . ALA A 1 144 ? 2.291 20.422 1.864 1.00 91.12 144 ALA A N 1
ATOM 1129 C CA . ALA A 1 144 ? 3.565 19.841 1.426 1.00 91.12 144 ALA A CA 1
ATOM 1130 C C . ALA A 1 144 ? 3.376 18.481 0.723 1.00 91.12 144 ALA A C 1
ATOM 1132 O O . ALA A 1 144 ? 4.015 18.185 -0.288 1.00 91.12 144 ALA A O 1
ATOM 1133 N N . HIS A 1 145 ? 2.452 17.648 1.220 1.00 93.31 145 HIS A N 1
ATOM 1134 C CA . HIS A 1 145 ? 2.074 16.411 0.532 1.00 93.31 145 HIS A CA 1
ATOM 1135 C C . HIS A 1 145 ? 1.375 16.696 -0.804 1.00 93.31 145 HIS A C 1
ATOM 1137 O O . HIS A 1 145 ? 1.641 16.015 -1.797 1.00 93.31 145 HIS A O 1
ATOM 1143 N N . ARG A 1 146 ? 0.474 17.689 -0.847 1.00 89.69 146 ARG A N 1
ATOM 1144 C CA . ARG A 1 146 ? -0.248 18.078 -2.069 1.00 89.69 146 ARG A CA 1
ATOM 1145 C C . ARG A 1 146 ? 0.717 18.535 -3.165 1.00 89.69 146 ARG A C 1
ATOM 1147 O O . ARG A 1 146 ? 0.559 18.098 -4.302 1.00 89.69 146 ARG A O 1
ATOM 1154 N N . GLU A 1 147 ? 1.717 19.340 -2.824 1.00 93.94 147 GLU A N 1
ATOM 1155 C CA . GLU A 1 147 ? 2.756 19.806 -3.749 1.00 93.94 147 GLU A CA 1
ATOM 1156 C C . GLU A 1 147 ? 3.601 18.646 -4.283 1.00 93.94 147 GLU A C 1
ATOM 1158 O O . GLU A 1 147 ? 3.700 18.461 -5.497 1.00 93.94 147 GLU A O 1
ATOM 1163 N N . MET A 1 148 ? 4.127 17.791 -3.399 1.00 90.38 148 MET A N 1
ATOM 1164 C CA . MET A 1 148 ? 4.906 16.611 -3.798 1.00 90.38 148 MET A CA 1
ATOM 1165 C C . MET A 1 148 ? 4.100 15.669 -4.709 1.00 90.38 148 MET A C 1
ATOM 1167 O O . MET A 1 148 ? 4.603 15.149 -5.713 1.00 90.38 148 MET A O 1
ATOM 1171 N N . ARG A 1 149 ? 2.814 15.472 -4.393 1.00 92.06 149 ARG A N 1
ATOM 1172 C CA . ARG A 1 149 ? 1.889 14.694 -5.223 1.00 92.06 149 ARG A CA 1
ATOM 1173 C C . ARG A 1 149 ? 1.672 15.349 -6.587 1.00 92.06 149 ARG A C 1
ATOM 1175 O O . ARG A 1 149 ? 1.655 14.631 -7.582 1.00 92.06 149 ARG A O 1
ATOM 1182 N N . ALA A 1 150 ? 1.508 16.669 -6.650 1.00 92.69 150 ALA A N 1
ATOM 1183 C CA . ALA A 1 150 ? 1.335 17.390 -7.910 1.00 92.69 150 ALA A CA 1
ATOM 1184 C C . ALA A 1 150 ? 2.576 17.261 -8.806 1.00 92.69 150 ALA A C 1
ATOM 1186 O O . ALA A 1 150 ? 2.439 16.922 -9.978 1.00 92.69 150 ALA A O 1
ATOM 1187 N N . ILE A 1 151 ? 3.781 17.411 -8.244 1.00 92.56 151 ILE A N 1
ATOM 1188 C CA . ILE A 1 151 ? 5.049 17.183 -8.961 1.00 92.56 151 ILE A CA 1
ATOM 1189 C C . ILE A 1 151 ? 5.092 15.758 -9.531 1.00 92.56 151 ILE A C 1
ATOM 1191 O O . ILE A 1 151 ? 5.364 15.565 -10.717 1.00 92.56 151 ILE A O 1
ATOM 1195 N N . SER A 1 152 ? 4.747 14.762 -8.710 1.00 90.19 152 SER A N 1
ATOM 1196 C CA . SER A 1 152 ? 4.727 13.352 -9.120 1.00 90.19 152 SER A CA 1
ATOM 1197 C C . SER A 1 152 ? 3.714 13.080 -10.242 1.00 90.19 152 SER A C 1
ATOM 1199 O O . SER A 1 152 ? 4.017 12.364 -11.194 1.00 90.19 152 SER A O 1
ATOM 1201 N N . LEU A 1 153 ? 2.512 13.663 -10.162 1.00 90.25 153 LEU A N 1
ATOM 1202 C CA . LEU A 1 153 ? 1.475 13.518 -11.189 1.00 90.25 153 LEU A CA 1
ATOM 1203 C C . LEU A 1 153 ? 1.830 14.251 -12.486 1.00 90.25 153 LEU A C 1
ATOM 1205 O O . LEU A 1 153 ? 1.530 13.739 -13.559 1.00 90.25 153 LEU A O 1
ATOM 1209 N N . ASN A 1 154 ? 2.505 15.398 -12.410 1.00 90.69 154 ASN A N 1
ATOM 1210 C CA . ASN A 1 154 ? 2.991 16.116 -13.589 1.00 90.69 154 ASN A CA 1
ATOM 1211 C C . ASN A 1 154 ? 4.085 15.315 -14.310 1.00 90.69 154 ASN A C 1
ATOM 1213 O O . ASN A 1 154 ? 4.060 15.187 -15.538 1.00 90.69 154 ASN A O 1
ATOM 1217 N N . PHE A 1 155 ? 4.998 14.703 -13.547 1.00 86.75 155 PHE A N 1
ATOM 1218 C CA . PHE A 1 155 ? 5.996 13.769 -14.071 1.00 86.75 155 PHE A CA 1
ATOM 1219 C C . PHE A 1 155 ? 5.331 12.562 -14.757 1.00 86.75 155 PHE A C 1
ATOM 1221 O O . PHE A 1 155 ? 5.766 12.153 -15.833 1.00 86.75 155 PHE A O 1
ATOM 1228 N N . LEU A 1 156 ? 4.248 12.029 -14.184 1.00 88.06 156 LEU A N 1
ATOM 1229 C CA . LEU A 1 156 ? 3.459 10.916 -14.733 1.00 88.06 156 LEU A CA 1
ATOM 1230 C C . LEU A 1 156 ? 2.245 11.372 -15.565 1.00 88.06 156 LEU A C 1
ATOM 1232 O O . LEU A 1 156 ? 1.260 10.640 -15.680 1.00 88.06 156 LEU A O 1
ATOM 1236 N N . SER A 1 157 ? 2.286 12.579 -16.136 1.00 90.69 157 SER A N 1
ATOM 1237 C CA . SER A 1 157 ? 1.163 13.122 -16.906 1.00 90.69 157 SER A CA 1
ATOM 1238 C C . SER A 1 157 ? 0.839 12.248 -18.118 1.00 90.69 157 SER A C 1
ATOM 1240 O O . SER A 1 157 ? 1.720 11.615 -18.696 1.00 90.69 157 SER A O 1
ATOM 1242 N N . SER A 1 158 ? -0.424 12.240 -18.550 1.00 87.31 158 SER A N 1
ATOM 1243 C CA . SER A 1 158 ? -0.879 11.436 -19.696 1.00 87.31 158 SER A CA 1
ATOM 1244 C C . SER A 1 158 ? -0.068 11.696 -20.971 1.00 87.31 158 SER A C 1
ATOM 1246 O O . SER A 1 158 ? 0.210 10.764 -21.724 1.00 87.31 158 SER A O 1
ATOM 1248 N N . VAL A 1 159 ? 0.355 12.945 -21.183 1.00 90.81 159 VAL A N 1
ATOM 1249 C CA . VAL A 1 159 ? 1.203 13.355 -22.308 1.00 90.81 159 VAL A CA 1
ATOM 1250 C C . VAL A 1 159 ? 2.579 12.697 -22.211 1.00 90.81 159 VAL A C 1
ATOM 1252 O O . VAL A 1 159 ? 2.991 12.000 -23.137 1.00 90.81 159 VAL A O 1
ATOM 1255 N N . ARG A 1 160 ? 3.271 12.847 -21.073 1.00 89.25 160 ARG A N 1
ATOM 1256 C CA . ARG A 1 160 ? 4.608 12.268 -20.871 1.00 89.25 160 ARG A CA 1
ATOM 1257 C C . ARG A 1 160 ? 4.576 10.741 -20.823 1.00 89.25 160 ARG A C 1
ATOM 1259 O O . ARG A 1 160 ? 5.493 10.096 -21.328 1.00 89.25 160 ARG A O 1
ATOM 1266 N N . LEU A 1 161 ? 3.503 10.165 -20.284 1.00 85.75 161 LEU A N 1
ATOM 1267 C CA . LEU A 1 161 ? 3.270 8.725 -20.260 1.00 85.75 161 LEU A CA 1
ATOM 1268 C C . LEU A 1 161 ? 3.254 8.140 -21.677 1.00 85.75 161 LEU A C 1
ATOM 1270 O O . LEU A 1 161 ? 3.923 7.144 -21.930 1.00 85.75 161 LEU A O 1
ATOM 1274 N N . ARG A 1 162 ? 2.530 8.776 -22.604 1.00 86.81 162 ARG A N 1
ATOM 1275 C CA . ARG A 1 162 ? 2.430 8.318 -23.997 1.00 86.81 162 ARG A CA 1
ATOM 1276 C C . ARG A 1 162 ? 3.691 8.615 -24.805 1.00 86.81 162 ARG A C 1
ATOM 1278 O O . ARG A 1 162 ? 4.128 7.758 -25.560 1.00 86.81 162 ARG A O 1
ATOM 1285 N N . ALA A 1 163 ? 4.250 9.815 -24.660 1.00 90.25 163 ALA A N 1
ATOM 1286 C CA . ALA A 1 163 ? 5.321 10.292 -25.532 1.00 90.25 163 ALA A CA 1
ATOM 1287 C C . ALA A 1 163 ? 6.726 9.833 -25.113 1.00 90.25 163 ALA A C 1
ATOM 1289 O O . ALA A 1 163 ? 7.584 9.666 -25.971 1.00 90.25 163 ALA A O 1
ATOM 1290 N N . VAL A 1 164 ? 6.975 9.650 -23.810 1.00 88.75 164 VAL A N 1
ATOM 1291 C CA . VAL A 1 164 ? 8.321 9.370 -23.272 1.00 88.75 164 VAL A CA 1
ATOM 1292 C C . VAL A 1 164 ? 8.359 8.026 -22.559 1.00 88.75 164 VAL A C 1
ATOM 1294 O O . VAL A 1 164 ? 9.176 7.171 -22.886 1.00 88.75 164 VAL A O 1
ATOM 1297 N N . LEU A 1 165 ? 7.459 7.814 -21.592 1.00 88.25 165 LEU A N 1
ATOM 1298 C CA . LEU A 1 165 ? 7.533 6.628 -20.736 1.00 88.25 165 LEU A CA 1
ATOM 1299 C C . LEU A 1 165 ? 7.196 5.347 -21.498 1.00 88.25 165 LEU A C 1
ATOM 1301 O O . LEU A 1 165 ? 7.846 4.337 -21.265 1.00 88.25 165 LEU A O 1
ATOM 1305 N N . LEU A 1 166 ? 6.212 5.369 -22.400 1.00 89.69 166 LEU A N 1
ATOM 1306 C CA . LEU A 1 166 ? 5.816 4.180 -23.155 1.00 89.69 166 LEU A CA 1
ATOM 1307 C C . LEU A 1 166 ? 6.935 3.664 -24.090 1.00 89.69 166 LEU A C 1
ATOM 1309 O O . LEU A 1 166 ? 7.254 2.478 -23.985 1.00 89.69 166 LEU A O 1
ATOM 1313 N N . PRO A 1 167 ? 7.594 4.503 -24.917 1.00 92.38 167 PRO A N 1
ATOM 1314 C CA . PRO A 1 167 ? 8.768 4.070 -25.681 1.00 92.38 167 PRO A CA 1
ATOM 1315 C C . PRO A 1 167 ? 9.910 3.540 -24.803 1.00 92.38 167 PRO A C 1
ATOM 1317 O O . PRO A 1 167 ? 10.505 2.510 -25.115 1.00 92.38 167 PRO A O 1
ATOM 1320 N N . GLU A 1 168 ? 10.197 4.193 -23.671 1.00 90.06 168 GLU A N 1
ATOM 1321 C CA . GLU A 1 168 ? 11.229 3.722 -22.739 1.00 90.06 168 GLU A CA 1
ATOM 1322 C C . GLU A 1 168 ? 10.859 2.378 -22.095 1.00 90.06 168 GLU A C 1
ATOM 1324 O O . GLU A 1 168 ? 11.703 1.488 -21.984 1.00 90.06 168 GLU A O 1
ATOM 1329 N N . VAL A 1 169 ? 9.590 2.180 -21.723 1.00 91.75 169 VAL A N 1
ATOM 1330 C CA . VAL A 1 169 ? 9.080 0.896 -21.218 1.00 91.75 169 VAL A CA 1
ATOM 1331 C C . VAL A 1 169 ? 9.328 -0.210 -22.236 1.00 91.75 169 VAL A C 1
ATOM 1333 O O . VAL A 1 169 ? 9.852 -1.260 -21.862 1.00 91.75 169 VAL A O 1
ATOM 1336 N N . GLU A 1 170 ? 8.995 0.013 -23.507 1.00 92.06 170 GLU A N 1
ATOM 1337 C CA . GLU A 1 170 ? 9.221 -0.963 -24.574 1.00 92.06 170 GLU A CA 1
ATOM 1338 C C . GLU A 1 170 ? 10.716 -1.249 -24.752 1.00 92.06 170 GLU A C 1
ATOM 1340 O O . GLU A 1 170 ? 11.138 -2.408 -24.695 1.00 92.06 170 GLU A O 1
ATOM 1345 N N . ARG A 1 171 ? 11.535 -0.198 -24.871 1.00 91.94 171 ARG A N 1
ATOM 1346 C CA . ARG A 1 171 ? 12.990 -0.301 -25.033 1.00 91.94 171 ARG A CA 1
ATOM 1347 C C . ARG A 1 171 ? 13.629 -1.127 -23.917 1.00 91.94 171 ARG A C 1
ATOM 1349 O O . ARG A 1 171 ? 14.348 -2.088 -24.191 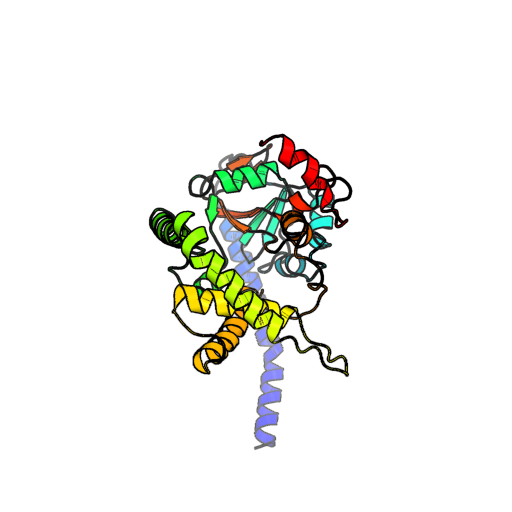1.00 91.94 171 ARG A O 1
ATOM 1356 N N . HIS A 1 172 ? 13.347 -0.792 -22.659 1.00 89.75 172 HIS A N 1
ATOM 1357 C CA . HIS A 1 172 ? 13.882 -1.510 -21.502 1.00 89.75 172 HIS A CA 1
ATOM 1358 C C . HIS A 1 172 ? 13.331 -2.937 -21.386 1.00 89.75 172 HIS A C 1
ATOM 1360 O O . HIS A 1 172 ? 14.067 -3.839 -20.980 1.00 89.75 172 HIS A O 1
ATOM 1366 N N . THR A 1 173 ? 12.072 -3.166 -21.772 1.00 90.38 173 THR A N 1
ATOM 1367 C CA . THR A 1 173 ? 11.485 -4.514 -21.814 1.00 90.38 173 THR A CA 1
ATOM 1368 C C . THR A 1 173 ? 12.246 -5.387 -22.808 1.00 90.38 173 THR A C 1
ATOM 1370 O O . THR A 1 173 ? 12.701 -6.473 -22.453 1.00 90.38 173 THR A O 1
ATOM 1373 N N . LEU A 1 174 ? 12.455 -4.894 -24.032 1.00 91.81 174 LEU A N 1
ATOM 1374 C CA . LEU A 1 174 ? 13.190 -5.613 -25.070 1.00 91.81 174 LEU A CA 1
ATOM 1375 C C . LEU A 1 174 ? 14.649 -5.866 -24.673 1.00 91.81 174 LEU A C 1
ATOM 1377 O O . LEU A 1 174 ? 15.156 -6.952 -24.941 1.00 91.81 174 LEU A O 1
ATOM 1381 N N . LEU A 1 175 ? 15.317 -4.917 -24.007 1.00 89.12 175 LEU A N 1
ATOM 1382 C CA . LEU A 1 175 ? 16.683 -5.108 -23.501 1.00 89.12 175 LEU A CA 1
ATOM 1383 C C . LEU A 1 175 ? 16.779 -6.285 -22.523 1.00 89.12 175 LEU A C 1
ATOM 1385 O O . LEU A 1 175 ? 17.682 -7.113 -22.640 1.00 89.12 175 LEU A O 1
ATOM 1389 N N . VAL A 1 176 ? 15.836 -6.387 -21.585 1.00 88.88 176 VAL A N 1
ATOM 1390 C CA . VAL A 1 176 ? 15.811 -7.493 -20.620 1.00 88.88 176 VAL A CA 1
ATOM 1391 C C . VAL A 1 176 ? 15.463 -8.808 -21.316 1.00 88.88 176 VAL A C 1
ATOM 1393 O O . VAL A 1 176 ? 16.203 -9.777 -21.164 1.00 88.88 176 VAL A O 1
ATOM 1396 N N . LEU A 1 177 ? 14.420 -8.839 -22.149 1.00 88.38 177 LEU A N 1
ATOM 1397 C CA . LEU A 1 177 ? 13.999 -10.058 -22.849 1.00 88.38 177 LEU A CA 1
ATOM 1398 C C . LEU A 1 177 ? 15.059 -10.593 -23.820 1.00 88.38 177 LEU A C 1
ATOM 1400 O O . LEU A 1 177 ? 15.231 -11.801 -23.914 1.00 88.38 177 LEU A O 1
ATOM 1404 N N . ARG A 1 178 ? 15.802 -9.723 -24.514 1.00 87.56 178 ARG A N 1
ATOM 1405 C CA . ARG A 1 178 ? 16.910 -10.138 -25.396 1.00 87.56 178 ARG A CA 1
ATOM 1406 C C . ARG A 1 178 ? 18.093 -10.714 -24.624 1.00 87.56 178 ARG A C 1
ATOM 1408 O O . ARG A 1 178 ? 18.814 -11.547 -25.160 1.00 87.56 178 ARG A O 1
ATOM 1415 N N . SER A 1 179 ? 18.300 -10.266 -23.385 1.00 84.44 179 SER A N 1
ATOM 1416 C CA . SER A 1 179 ? 19.341 -10.816 -22.510 1.00 84.44 179 SER A CA 1
ATOM 1417 C C . SER A 1 179 ? 18.987 -12.196 -21.963 1.00 84.44 179 SER A C 1
ATOM 1419 O O . SER A 1 179 ? 19.866 -12.909 -21.477 1.00 84.44 179 SER A O 1
ATOM 1421 N N . TRP A 1 180 ? 17.713 -12.595 -22.053 1.00 86.56 180 TRP A N 1
ATOM 1422 C CA . TRP A 1 180 ? 17.318 -13.963 -21.770 1.00 86.56 180 TRP A CA 1
ATOM 1423 C C . TRP A 1 180 ? 17.861 -14.818 -22.900 1.00 86.56 180 TRP A C 1
ATOM 1425 O O . TRP A 1 180 ? 17.326 -14.856 -24.005 1.00 86.56 180 TRP A O 1
ATOM 1435 N N . CYS A 1 181 ? 18.991 -15.454 -22.624 1.00 68.81 181 CYS A N 1
ATOM 1436 C CA . CYS A 1 181 ? 19.605 -16.381 -23.545 1.00 68.81 181 CYS A CA 1
ATOM 1437 C C . CYS A 1 181 ? 18.554 -17.436 -23.943 1.00 68.81 181 CYS A C 1
ATOM 1439 O O . CYS A 1 181 ? 17.881 -17.977 -23.059 1.00 68.81 181 CYS A O 1
ATOM 1441 N N . PRO A 1 182 ? 18.418 -17.783 -25.229 1.00 65.56 182 PRO A N 1
ATOM 1442 C CA . PRO A 1 182 ? 17.943 -19.090 -25.623 1.00 65.56 182 PRO A CA 1
ATOM 1443 C C . PRO A 1 182 ? 19.181 -19.944 -25.915 1.00 65.56 182 PRO A C 1
ATOM 1445 O O . PRO A 1 182 ? 19.678 -19.896 -27.038 1.00 65.56 182 PRO A O 1
ATOM 1448 N N . PRO A 1 183 ? 19.753 -20.694 -24.957 1.00 52.66 183 PRO A N 1
ATOM 1449 C CA . PRO A 1 183 ? 20.855 -21.565 -25.289 1.00 52.66 183 PRO A CA 1
ATOM 1450 C C . PRO A 1 183 ? 20.371 -23.005 -25.329 1.00 52.66 183 PRO A C 1
ATOM 1452 O O . PRO A 1 183 ? 19.466 -23.423 -24.605 1.00 52.66 183 PRO A O 1
ATOM 1455 N N . SER A 1 184 ? 21.045 -23.768 -26.168 1.00 56.66 184 SER A N 1
ATOM 1456 C CA . SER A 1 184 ? 21.005 -25.213 -26.360 1.00 56.66 184 SER A CA 1
ATOM 1457 C C . SER A 1 184 ? 21.425 -26.002 -25.098 1.00 56.66 184 SER A C 1
ATOM 1459 O O . SER A 1 184 ? 22.203 -26.945 -25.163 1.00 56.66 184 SER A O 1
ATOM 1461 N N . GLY A 1 185 ? 20.922 -25.590 -23.935 1.00 60.72 185 GLY A N 1
ATOM 1462 C CA . GLY A 1 185 ? 21.202 -26.071 -22.589 1.00 60.72 185 GLY A CA 1
ATOM 1463 C C . GLY A 1 185 ? 20.449 -25.179 -21.600 1.00 60.72 185 GLY A C 1
ATOM 1464 O O . GLY A 1 185 ? 20.928 -24.109 -21.240 1.00 60.72 185 GLY A O 1
ATOM 1465 N N . GLY A 1 186 ? 19.231 -25.578 -21.223 1.00 63.22 186 GLY A N 1
ATOM 1466 C CA . GLY A 1 186 ? 18.287 -24.769 -20.445 1.00 63.22 186 GLY A CA 1
ATOM 1467 C C . GLY A 1 186 ? 18.815 -24.321 -19.079 1.00 63.22 186 GLY A C 1
ATOM 1468 O O . GLY A 1 186 ? 18.632 -25.009 -18.077 1.00 63.22 186 GLY A O 1
ATOM 1469 N N . ALA A 1 187 ? 19.431 -23.142 -19.024 1.00 70.38 187 ALA A N 1
ATOM 1470 C CA . ALA A 1 187 ? 19.848 -22.521 -17.776 1.00 70.38 187 ALA A CA 1
ATOM 1471 C C . ALA A 1 187 ? 18.642 -21.882 -17.065 1.00 70.38 187 ALA A C 1
ATOM 1473 O O . ALA A 1 187 ? 17.966 -21.005 -17.606 1.00 70.38 187 ALA A O 1
ATOM 1474 N N . CYS A 1 188 ? 18.372 -22.309 -15.830 1.00 81.44 188 CYS A N 1
ATOM 1475 C CA . CYS A 1 188 ? 17.375 -21.678 -14.968 1.00 81.44 188 CYS A CA 1
ATOM 1476 C C . CYS A 1 188 ? 17.828 -20.267 -14.559 1.00 81.44 188 CYS A C 1
ATOM 1478 O O . CYS A 1 188 ? 18.957 -20.082 -14.111 1.00 81.44 188 CYS A O 1
ATOM 1480 N N . PHE A 1 189 ? 16.926 -19.283 -14.625 1.00 83.00 189 PHE A N 1
ATOM 1481 C CA . PHE A 1 189 ? 17.165 -17.923 -14.131 1.00 83.00 189 PHE A CA 1
ATOM 1482 C C . PHE A 1 189 ? 16.023 -17.441 -13.225 1.00 83.00 189 PHE A C 1
ATOM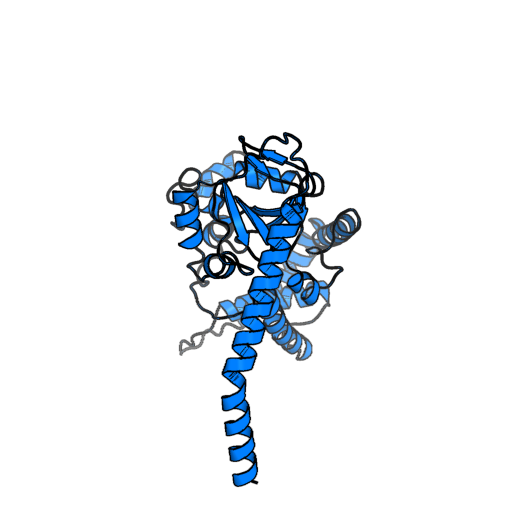 1484 O O . PHE A 1 189 ? 14.904 -17.958 -13.252 1.00 83.00 189 PHE A O 1
ATOM 1491 N N . SER A 1 190 ? 16.295 -16.427 -12.398 1.00 84.19 190 SER A N 1
ATOM 1492 C CA . SER A 1 190 ? 15.298 -15.855 -11.488 1.00 84.19 190 SER A CA 1
ATOM 1493 C C . SER A 1 190 ? 14.506 -14.741 -12.168 1.00 84.19 190 SER A C 1
ATOM 1495 O O . SER A 1 190 ? 14.982 -13.612 -12.273 1.00 84.19 190 SER A O 1
ATOM 1497 N N . ALA A 1 191 ? 13.254 -15.002 -12.554 1.00 83.69 191 ALA A N 1
ATOM 1498 C CA . ALA A 1 191 ? 12.405 -13.940 -13.107 1.00 83.69 191 ALA A CA 1
ATOM 1499 C C . ALA A 1 191 ? 12.120 -12.813 -12.102 1.00 83.69 191 ALA A C 1
ATOM 1501 O O . ALA A 1 191 ? 11.865 -11.684 -12.504 1.00 83.69 191 ALA A O 1
ATOM 1502 N N . GLN A 1 192 ? 12.190 -13.083 -10.792 1.00 79.44 192 GLN A N 1
ATOM 1503 C CA . GLN A 1 192 ? 12.093 -12.026 -9.783 1.00 79.44 192 GLN A CA 1
ATOM 1504 C C . GLN A 1 192 ? 13.275 -11.054 -9.890 1.00 79.44 192 GLN A C 1
ATOM 1506 O O . GLN A 1 192 ? 13.096 -9.847 -9.726 1.00 79.44 192 GLN A O 1
ATOM 1511 N N . HIS A 1 193 ? 14.478 -11.575 -10.141 1.00 82.44 193 HIS A N 1
ATOM 1512 C CA . HIS A 1 193 ? 15.660 -10.750 -10.355 1.00 82.44 193 HIS A CA 1
ATOM 1513 C C . HIS A 1 193 ? 15.522 -9.929 -11.641 1.00 82.44 193 HIS A C 1
ATOM 1515 O O . HIS A 1 193 ? 15.689 -8.713 -11.600 1.00 82.44 193 HIS A O 1
ATOM 1521 N N . GLU A 1 194 ? 15.108 -10.566 -12.738 1.00 87.56 194 GLU A N 1
ATOM 1522 C CA . GLU A 1 194 ? 14.917 -9.899 -14.031 1.00 87.56 194 GLU A CA 1
ATOM 1523 C C . GLU A 1 194 ? 13.815 -8.832 -13.994 1.00 87.56 194 GLU A C 1
ATOM 1525 O O . GLU A 1 194 ? 14.000 -7.734 -14.513 1.00 87.56 194 GLU A O 1
ATOM 1530 N N . ALA A 1 195 ? 12.704 -9.081 -13.293 1.00 83.62 195 ALA A N 1
ATOM 1531 C CA . ALA A 1 195 ? 11.645 -8.090 -13.111 1.00 83.62 195 ALA A CA 1
ATOM 1532 C C . ALA A 1 195 ? 12.117 -6.873 -12.297 1.00 83.62 195 ALA A C 1
ATOM 1534 O O . ALA A 1 195 ? 11.783 -5.739 -12.636 1.00 83.62 195 ALA A O 1
ATOM 1535 N N . LYS A 1 196 ? 12.919 -7.088 -11.243 1.00 83.12 196 LYS A N 1
ATOM 1536 C CA . LYS A 1 196 ? 13.526 -5.992 -10.466 1.00 83.12 196 LYS A CA 1
ATOM 1537 C C . LYS A 1 196 ? 14.550 -5.215 -11.286 1.00 83.12 196 LYS A C 1
ATOM 1539 O O . LYS A 1 196 ? 14.606 -3.997 -11.170 1.00 83.12 196 LYS A O 1
ATOM 1544 N N . LYS A 1 197 ? 15.348 -5.905 -12.105 1.00 86.94 197 LYS A N 1
ATOM 1545 C CA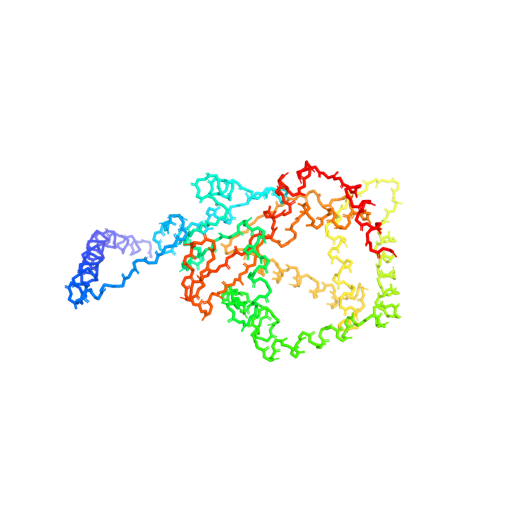 . LYS A 1 197 ? 16.307 -5.285 -13.024 1.00 86.94 197 LYS A CA 1
ATOM 1546 C C . LYS A 1 197 ? 15.583 -4.394 -14.031 1.00 86.94 197 LYS A C 1
ATOM 1548 O O . LYS A 1 197 ? 15.946 -3.233 -14.176 1.00 86.94 197 LYS A O 1
ATOM 1553 N N . PHE A 1 198 ? 14.520 -4.906 -14.651 1.00 89.94 198 PHE A N 1
ATOM 1554 C CA . PHE A 1 198 ? 13.677 -4.146 -15.571 1.00 89.94 198 PHE A CA 1
ATOM 1555 C C . PHE A 1 198 ? 13.127 -2.864 -14.929 1.00 89.94 198 PHE A C 1
ATOM 1557 O O . PHE A 1 198 ? 13.372 -1.771 -15.439 1.00 89.94 198 PHE A O 1
ATOM 1564 N N . THR A 1 199 ? 12.413 -2.983 -13.804 1.00 88.06 199 THR A N 1
ATOM 1565 C CA . THR A 1 199 ? 11.751 -1.825 -13.187 1.00 88.06 199 THR A CA 1
ATOM 1566 C C . THR A 1 199 ? 12.745 -0.820 -12.619 1.00 88.06 199 THR A C 1
ATOM 1568 O O . THR A 1 199 ? 12.525 0.382 -12.753 1.00 88.06 199 THR A O 1
ATOM 1571 N N . PHE A 1 200 ? 13.855 -1.280 -12.036 1.00 86.75 200 PHE A N 1
ATOM 1572 C CA . PHE A 1 200 ? 14.904 -0.393 -11.547 1.00 86.75 200 PHE A CA 1
ATOM 1573 C C . PHE A 1 200 ? 15.547 0.396 -12.689 1.00 86.75 200 PHE A C 1
ATOM 1575 O O . PHE A 1 200 ? 15.601 1.619 -12.617 1.00 86.75 200 PHE A O 1
ATOM 1582 N N . ASN A 1 201 ? 15.967 -0.281 -13.760 1.00 89.81 201 ASN A N 1
ATOM 1583 C CA . ASN A 1 201 ? 16.633 0.358 -14.894 1.00 89.81 201 ASN A CA 1
ATOM 1584 C C . ASN A 1 201 ? 15.730 1.388 -15.581 1.00 89.81 201 ASN A C 1
ATOM 1586 O O . ASN A 1 201 ? 16.184 2.480 -15.913 1.00 89.81 201 ASN A O 1
ATOM 1590 N N . LEU A 1 202 ? 14.441 1.070 -15.733 1.00 90.00 202 LEU A N 1
ATOM 1591 C CA . LEU A 1 202 ? 13.455 2.004 -16.270 1.00 90.00 202 LEU A CA 1
ATOM 1592 C C . LEU A 1 202 ? 13.336 3.267 -15.400 1.00 90.00 202 LEU A C 1
ATOM 1594 O O . LEU A 1 202 ? 13.275 4.381 -15.919 1.00 90.00 202 LEU A O 1
ATOM 1598 N N . MET A 1 203 ? 13.294 3.114 -14.075 1.00 87.94 203 MET A N 1
ATOM 1599 C CA . MET A 1 203 ? 13.177 4.255 -13.163 1.00 87.94 203 MET A CA 1
ATOM 1600 C C . MET A 1 203 ? 14.477 5.055 -13.061 1.00 87.94 203 MET A C 1
ATOM 1602 O O . MET A 1 203 ? 14.426 6.283 -13.042 1.00 87.94 203 MET A O 1
ATOM 1606 N N . ALA A 1 204 ? 15.630 4.387 -13.054 1.00 87.25 204 ALA A N 1
ATOM 1607 C CA . ALA A 1 204 ? 16.941 5.027 -13.061 1.00 87.25 204 ALA A CA 1
ATOM 1608 C C . ALA A 1 204 ? 17.126 5.894 -14.316 1.00 87.25 204 ALA A C 1
ATOM 1610 O O . ALA A 1 204 ? 17.517 7.057 -14.197 1.00 87.25 204 ALA A O 1
ATOM 1611 N N . LYS A 1 205 ? 16.710 5.396 -15.490 1.00 89.00 205 LYS A N 1
ATOM 1612 C CA . LYS A 1 205 ? 16.711 6.187 -16.726 1.00 89.00 205 LYS A CA 1
ATOM 1613 C C . LYS A 1 205 ? 15.770 7.386 -16.646 1.00 89.00 205 LYS A C 1
ATOM 1615 O O . LYS A 1 205 ? 16.145 8.495 -16.999 1.00 89.00 205 LYS A O 1
ATOM 1620 N N . ASN A 1 206 ? 14.549 7.195 -16.151 1.00 86.44 206 ASN A N 1
ATOM 1621 C CA . ASN A 1 206 ? 13.542 8.259 -16.168 1.00 86.44 206 ASN A CA 1
ATOM 1622 C C . ASN A 1 206 ? 13.731 9.343 -15.096 1.00 86.44 206 ASN A C 1
ATOM 1624 O O . ASN A 1 206 ? 13.222 10.453 -15.272 1.00 86.44 206 ASN A O 1
ATOM 1628 N N . ILE A 1 207 ? 14.396 9.027 -13.981 1.00 86.94 207 ILE A N 1
ATOM 1629 C CA . ILE A 1 207 ? 14.629 9.967 -12.873 1.00 86.94 207 ILE A CA 1
ATOM 1630 C C . ILE A 1 207 ? 16.019 10.602 -12.971 1.00 86.94 207 ILE A C 1
ATOM 1632 O O . ILE A 1 207 ? 16.151 11.794 -12.713 1.00 86.94 207 ILE A O 1
ATOM 1636 N N . MET A 1 208 ? 17.041 9.818 -13.321 1.00 87.50 208 MET A N 1
ATOM 1637 C CA . MET A 1 208 ? 18.451 10.223 -13.236 1.00 87.50 208 MET A CA 1
ATOM 1638 C C . MET A 1 208 ? 19.195 10.098 -14.571 1.00 87.50 208 MET A C 1
ATOM 1640 O O . MET A 1 208 ? 20.397 10.323 -14.611 1.00 87.50 208 MET A O 1
ATOM 1644 N N . SER A 1 209 ? 18.506 9.737 -15.661 1.00 90.62 209 SER A N 1
ATOM 1645 C CA . SER A 1 209 ? 19.096 9.527 -16.993 1.00 90.62 209 SER A CA 1
ATOM 1646 C C . SER A 1 209 ? 20.170 8.435 -17.068 1.00 90.62 209 SER A C 1
ATOM 1648 O O . SER A 1 209 ? 20.848 8.342 -18.087 1.00 90.62 209 SER A O 1
ATOM 1650 N N . MET A 1 210 ? 20.267 7.576 -16.051 1.00 89.00 210 MET A N 1
ATOM 1651 C CA . MET A 1 210 ? 21.275 6.515 -15.950 1.00 89.00 210 MET A CA 1
ATOM 1652 C C . MET A 1 210 ? 21.000 5.368 -16.924 1.00 89.00 210 MET A C 1
ATOM 1654 O O . MET A 1 210 ? 19.846 4.938 -17.065 1.00 89.00 210 MET A O 1
ATOM 1658 N N . ASP A 1 211 ? 22.049 4.848 -17.564 1.00 89.56 211 ASP A N 1
ATOM 1659 C CA . ASP A 1 211 ? 21.908 3.796 -18.563 1.00 89.56 211 ASP A CA 1
ATOM 1660 C C . ASP A 1 211 ? 22.108 2.381 -17.979 1.00 89.56 211 ASP A C 1
ATOM 1662 O O . ASP A 1 211 ? 22.923 2.160 -17.077 1.00 89.56 211 ASP A O 1
ATOM 1666 N N . PRO A 1 212 ? 21.333 1.382 -18.449 1.00 87.69 212 PRO A N 1
ATOM 1667 C CA . PRO A 1 212 ? 21.481 -0.003 -18.009 1.00 87.69 212 PRO A CA 1
ATOM 1668 C C . PRO A 1 212 ? 22.860 -0.578 -18.336 1.00 87.69 212 PRO A C 1
ATOM 1670 O O . PRO A 1 212 ? 23.334 -0.439 -19.459 1.00 87.69 212 PRO A O 1
ATOM 1673 N N . GLY A 1 213 ? 23.437 -1.338 -17.403 1.00 84.50 213 GLY A N 1
ATOM 1674 C CA . GLY A 1 213 ? 24.713 -2.030 -17.613 1.00 84.50 213 GLY A CA 1
ATOM 1675 C C . GLY A 1 213 ? 25.952 -1.183 -17.321 1.00 84.50 213 GLY A C 1
ATOM 1676 O O . GLY A 1 213 ? 27.048 -1.736 -17.288 1.00 84.50 213 GLY A O 1
ATOM 1677 N N . GLU A 1 214 ? 25.791 0.113 -17.049 1.00 90.94 214 GLU A N 1
ATOM 1678 C CA . GLU A 1 214 ? 26.854 0.933 -16.471 1.00 90.94 214 GLU A CA 1
ATOM 1679 C C . GLU A 1 214 ? 27.134 0.505 -15.024 1.00 90.94 214 GLU A C 1
ATOM 1681 O O . GLU A 1 214 ? 26.219 0.142 -14.274 1.00 90.94 214 GLU A O 1
ATOM 1686 N N . GLU A 1 215 ? 28.405 0.565 -14.620 1.00 89.19 215 GLU A N 1
ATOM 1687 C CA . GLU A 1 215 ? 28.844 0.134 -13.289 1.00 89.19 215 GLU A CA 1
ATOM 1688 C C . GLU A 1 215 ? 28.116 0.901 -12.175 1.00 89.19 215 GLU A C 1
ATOM 1690 O O . GLU A 1 215 ? 27.658 0.305 -11.196 1.00 89.19 215 GLU A O 1
ATOM 1695 N N . GLU A 1 216 ? 27.930 2.211 -12.353 1.00 82.75 216 GLU A N 1
ATOM 1696 C CA . GLU A 1 216 ? 27.219 3.062 -11.398 1.00 82.75 216 GLU A CA 1
ATOM 1697 C C . GLU A 1 216 ? 25.745 2.660 -11.248 1.00 82.75 216 GLU A C 1
ATOM 1699 O O . GLU A 1 216 ? 25.236 2.562 -10.126 1.00 82.75 216 GLU A O 1
ATOM 1704 N N . THR A 1 217 ? 25.067 2.353 -12.357 1.00 85.44 217 THR A N 1
ATOM 1705 C CA . THR A 1 217 ? 23.667 1.906 -12.367 1.00 85.44 217 THR A CA 1
ATOM 1706 C C . THR A 1 217 ? 23.505 0.562 -11.662 1.00 85.44 217 THR A C 1
ATOM 1708 O O . THR A 1 217 ? 22.591 0.388 -10.851 1.00 85.44 217 THR A O 1
ATOM 1711 N N . GLU A 1 218 ? 24.403 -0.392 -11.918 1.00 83.75 218 GLU A N 1
ATOM 1712 C CA . GLU A 1 218 ? 24.362 -1.704 -11.267 1.00 83.75 218 GLU A CA 1
ATOM 1713 C C . GLU A 1 218 ? 24.688 -1.615 -9.774 1.00 83.75 218 GLU A C 1
ATOM 1715 O O . GLU A 1 218 ? 24.012 -2.248 -8.956 1.00 83.75 218 GLU A O 1
ATOM 1720 N N . ARG A 1 219 ? 25.655 -0.775 -9.389 1.00 79.69 219 ARG A N 1
ATOM 1721 C CA . ARG A 1 219 ? 25.961 -0.519 -7.979 1.00 79.69 219 ARG A CA 1
ATOM 1722 C C . ARG A 1 219 ? 24.760 0.088 -7.259 1.00 79.69 219 ARG A C 1
ATOM 1724 O O . ARG A 1 219 ? 24.359 -0.418 -6.210 1.00 79.69 219 ARG A O 1
ATOM 1731 N N . LEU A 1 220 ? 24.126 1.106 -7.845 1.00 76.44 220 LEU A N 1
ATOM 1732 C CA . LEU A 1 220 ? 22.937 1.731 -7.266 1.00 76.44 220 LEU A CA 1
ATOM 1733 C C . LEU A 1 220 ? 21.772 0.742 -7.137 1.00 76.44 220 LEU A C 1
ATOM 1735 O O . LEU A 1 220 ? 21.047 0.770 -6.142 1.00 76.44 220 LEU A O 1
ATOM 1739 N N . ARG A 1 221 ? 21.605 -0.175 -8.097 1.00 82.50 221 ARG A N 1
ATOM 1740 C CA . ARG A 1 221 ? 20.582 -1.228 -8.037 1.00 82.50 221 ARG A CA 1
ATOM 1741 C C . ARG A 1 221 ? 20.774 -2.1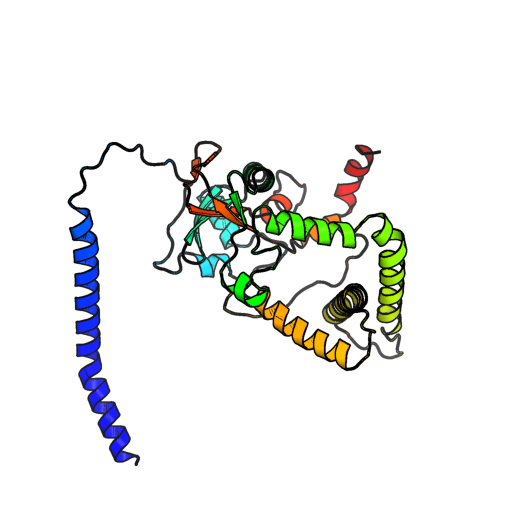48 -6.836 1.00 82.50 221 ARG A C 1
ATOM 1743 O O . ARG A 1 221 ? 19.798 -2.497 -6.166 1.00 82.50 221 ARG A O 1
ATOM 1750 N N . LEU A 1 222 ? 22.010 -2.571 -6.574 1.00 74.94 222 LEU A N 1
ATOM 1751 C CA . LEU A 1 222 ? 22.326 -3.449 -5.447 1.00 74.94 222 LEU A CA 1
ATOM 1752 C C . LEU A 1 222 ? 22.050 -2.751 -4.110 1.00 74.94 222 LEU A C 1
ATOM 1754 O O . LEU A 1 222 ? 21.385 -3.334 -3.247 1.00 74.94 222 LEU A O 1
ATOM 1758 N N . GLU A 1 223 ? 22.451 -1.485 -3.981 1.00 70.75 223 GLU A N 1
ATOM 1759 C CA . GLU A 1 223 ? 22.130 -0.658 -2.812 1.00 70.75 223 GLU A CA 1
ATOM 1760 C C . GLU A 1 223 ? 20.617 -0.471 -2.652 1.00 70.75 223 GLU A C 1
ATOM 1762 O O . GLU A 1 223 ? 20.073 -0.640 -1.560 1.00 70.75 223 GLU A O 1
ATOM 1767 N N . TYR A 1 224 ? 19.896 -0.228 -3.749 1.00 69.50 224 TYR A N 1
ATOM 1768 C CA . TYR A 1 224 ? 18.443 -0.084 -3.742 1.00 69.50 224 TYR A CA 1
ATOM 1769 C C . TYR A 1 224 ? 17.724 -1.359 -3.283 1.00 69.50 224 TYR A C 1
ATOM 1771 O O . TYR A 1 224 ? 16.737 -1.290 -2.550 1.00 69.50 224 TYR A O 1
ATOM 1779 N N . ILE A 1 225 ? 18.208 -2.546 -3.657 1.00 66.44 225 ILE A N 1
ATOM 1780 C CA . ILE A 1 225 ? 17.644 -3.813 -3.167 1.00 66.44 225 ILE A CA 1
ATOM 1781 C C . ILE A 1 225 ? 17.823 -3.931 -1.649 1.00 66.44 225 ILE A C 1
ATOM 1783 O O . ILE A 1 225 ? 16.892 -4.353 -0.958 1.00 66.44 225 ILE A O 1
ATOM 1787 N N . THR A 1 226 ? 18.994 -3.564 -1.127 1.00 63.38 226 THR A N 1
ATOM 1788 C CA . THR A 1 226 ? 19.272 -3.546 0.318 1.00 63.38 226 THR A CA 1
ATOM 1789 C C . THR A 1 226 ? 18.391 -2.523 1.034 1.00 63.38 226 THR A C 1
ATOM 1791 O O . THR A 1 226 ? 17.743 -2.854 2.029 1.00 63.38 226 THR A O 1
ATOM 1794 N N . PHE A 1 227 ? 18.264 -1.325 0.468 1.00 64.19 227 PHE A N 1
ATOM 1795 C CA . PHE A 1 227 ? 17.381 -0.265 0.939 1.00 64.19 227 PHE A CA 1
ATOM 1796 C C . PHE A 1 227 ? 15.916 -0.718 1.004 1.00 64.19 227 PHE A C 1
ATOM 1798 O O . PHE A 1 227 ? 15.270 -0.604 2.046 1.00 64.19 227 PHE A O 1
ATOM 1805 N N . MET A 1 228 ? 15.394 -1.312 -0.074 1.00 62.69 228 MET A N 1
ATOM 1806 C CA . MET A 1 228 ? 14.011 -1.789 -0.142 1.00 62.69 228 MET A CA 1
ATOM 1807 C C . MET A 1 228 ? 13.741 -2.958 0.803 1.00 62.69 228 MET A C 1
ATOM 1809 O O . MET A 1 228 ? 12.644 -3.045 1.353 1.00 62.69 228 MET A O 1
ATOM 1813 N N . LYS A 1 229 ? 14.727 -3.832 1.050 1.00 62.34 229 LYS A N 1
ATOM 1814 C CA . LYS A 1 229 ? 14.630 -4.822 2.134 1.00 62.34 229 LYS A CA 1
ATOM 1815 C C . LYS A 1 229 ? 14.464 -4.124 3.484 1.00 62.34 229 LYS A C 1
ATOM 1817 O O . LYS A 1 229 ? 13.614 -4.550 4.252 1.00 62.34 229 LYS A O 1
ATOM 1822 N N . GLY A 1 230 ? 15.192 -3.036 3.740 1.00 56.12 230 GLY A N 1
ATOM 1823 C CA . GLY A 1 230 ? 15.020 -2.201 4.933 1.00 56.12 230 GLY A CA 1
ATOM 1824 C C . GLY A 1 230 ? 13.612 -1.605 5.057 1.00 56.12 230 GLY A C 1
ATOM 1825 O O . GLY A 1 230 ? 12.986 -1.742 6.105 1.00 56.12 230 GLY A O 1
ATOM 1826 N N . VAL A 1 231 ? 13.078 -1.012 3.981 1.00 59.38 231 VAL A N 1
ATOM 1827 C CA . VAL A 1 231 ? 11.729 -0.400 3.958 1.00 59.38 231 VAL A CA 1
ATOM 1828 C C . VAL A 1 231 ? 10.612 -1.426 4.178 1.00 59.38 231 VAL A C 1
ATOM 1830 O O . VAL A 1 231 ? 9.654 -1.149 4.895 1.00 59.38 231 VAL A O 1
ATOM 1833 N N . VAL A 1 232 ? 10.710 -2.595 3.535 1.00 54.53 232 VAL A N 1
ATOM 1834 C CA . VAL A 1 232 ? 9.676 -3.648 3.567 1.00 54.53 232 VAL A CA 1
ATOM 1835 C C . VAL A 1 232 ? 9.820 -4.552 4.796 1.00 54.53 232 VAL A C 1
ATOM 1837 O O . VAL A 1 232 ? 8.882 -5.266 5.152 1.00 54.53 232 VAL A O 1
ATOM 1840 N N . SER A 1 233 ? 10.968 -4.518 5.477 1.00 42.19 233 SER A N 1
ATOM 1841 C CA . SER A 1 233 ? 11.161 -5.273 6.707 1.00 42.19 233 SER A CA 1
ATOM 1842 C C . SER A 1 233 ? 10.251 -4.735 7.821 1.00 42.19 233 SER A C 1
ATOM 1844 O O . SER A 1 233 ? 10.313 -3.571 8.220 1.00 42.19 233 SER A O 1
ATOM 1846 N N . ALA A 1 234 ? 9.432 -5.619 8.394 1.00 46.19 234 ALA A N 1
ATOM 1847 C CA . ALA A 1 234 ? 9.242 -5.569 9.838 1.00 46.19 234 ALA A CA 1
ATOM 1848 C C . ALA A 1 234 ? 10.635 -5.673 10.485 1.00 46.19 234 ALA A C 1
ATOM 1850 O O . ALA A 1 234 ? 11.519 -6.256 9.861 1.00 46.19 234 ALA A O 1
ATOM 1851 N N . PRO A 1 235 ? 10.892 -5.169 11.699 1.00 45.81 235 PRO A N 1
ATOM 1852 C CA . PRO A 1 235 ? 12.150 -5.489 12.367 1.00 45.81 235 PRO A CA 1
ATOM 1853 C C . PRO A 1 235 ? 12.229 -7.022 12.555 1.00 45.81 235 PRO A C 1
ATOM 1855 O O . PRO A 1 235 ? 11.680 -7.505 13.540 1.00 45.81 235 PRO A O 1
ATOM 1858 N N . LEU A 1 236 ? 12.855 -7.737 11.589 1.00 34.69 236 LEU A N 1
ATOM 1859 C CA . LEU A 1 236 ? 13.104 -9.194 11.376 1.00 34.69 236 LEU A CA 1
ATOM 1860 C C . LEU A 1 236 ? 12.564 -9.775 10.018 1.00 34.69 236 LEU A C 1
ATOM 1862 O O . LEU A 1 236 ? 11.492 -9.397 9.553 1.00 34.69 236 LEU A O 1
ATOM 1866 N N . ASN A 1 237 ? 13.326 -10.691 9.370 1.00 30.92 237 ASN A N 1
ATOM 1867 C CA . ASN A 1 237 ? 13.451 -10.902 7.891 1.00 30.92 237 ASN A CA 1
ATOM 1868 C C . ASN A 1 237 ? 13.486 -12.417 7.451 1.00 30.92 237 ASN A C 1
ATOM 1870 O O . ASN A 1 237 ? 14.207 -13.117 8.143 1.00 30.92 237 ASN A O 1
ATOM 1874 N N . PHE A 1 238 ? 12.833 -12.924 6.353 1.00 38.06 238 PHE A N 1
ATOM 1875 C CA . PHE A 1 238 ? 13.148 -14.187 5.551 1.00 38.06 238 PHE A CA 1
ATOM 1876 C C . PHE A 1 238 ? 12.256 -14.418 4.246 1.00 38.06 238 PHE A C 1
ATOM 1878 O O . PHE A 1 238 ? 11.163 -13.853 4.204 1.00 38.06 238 PHE A O 1
ATOM 1885 N N . PRO A 1 239 ? 12.650 -15.213 3.184 1.00 29.38 239 PRO A N 1
ATOM 1886 C CA . PRO A 1 239 ? 12.077 -15.179 1.792 1.00 29.38 239 PRO A CA 1
ATOM 1887 C C . PRO A 1 239 ? 11.478 -16.475 1.109 1.00 29.38 239 PRO A C 1
ATOM 1889 O O . PRO A 1 239 ? 11.892 -17.583 1.435 1.00 29.38 239 PRO A O 1
ATOM 1892 N N . GLY A 1 240 ? 10.614 -16.310 0.057 1.00 36.94 240 GLY A N 1
ATOM 1893 C CA . GLY A 1 240 ? 10.319 -17.259 -1.076 1.00 36.94 240 GLY A CA 1
ATOM 1894 C C . GLY A 1 240 ? 8.856 -17.316 -1.639 1.00 36.94 240 GLY A C 1
ATOM 1895 O O . GLY A 1 240 ? 7.958 -17.541 -0.840 1.00 36.94 240 GLY A O 1
ATOM 1896 N N . THR A 1 241 ? 8.577 -17.123 -2.963 1.00 40.28 241 THR A N 1
ATOM 1897 C CA . THR A 1 241 ? 7.419 -17.714 -3.750 1.00 40.28 241 THR A CA 1
ATOM 1898 C C . THR A 1 241 ? 7.155 -17.190 -5.198 1.00 40.28 241 THR A C 1
ATOM 1900 O O . THR A 1 241 ? 7.426 -16.042 -5.546 1.00 40.28 241 THR A O 1
ATOM 1903 N N . ALA A 1 242 ? 6.586 -18.105 -6.013 1.00 31.59 242 ALA A N 1
ATOM 1904 C CA . ALA A 1 242 ? 5.534 -18.081 -7.068 1.00 31.59 242 ALA A CA 1
ATOM 1905 C C . ALA A 1 242 ? 5.205 -16.849 -7.961 1.00 31.59 242 ALA A C 1
ATOM 1907 O O . ALA A 1 242 ? 4.109 -16.769 -8.512 1.00 31.59 242 ALA A O 1
ATOM 1908 N N . TYR A 1 243 ? 6.129 -15.921 -8.197 1.00 37.75 243 TYR A N 1
ATOM 1909 C CA . TYR A 1 243 ? 5.899 -14.701 -9.002 1.00 37.75 243 TYR A CA 1
ATOM 1910 C C . TYR A 1 243 ? 5.887 -14.891 -10.551 1.00 37.75 243 TYR A C 1
ATOM 1912 O O . TYR A 1 243 ? 5.901 -13.926 -11.308 1.00 37.75 243 TYR A O 1
ATOM 1920 N N . TRP A 1 244 ? 5.875 -16.122 -11.074 1.00 30.62 244 TRP A N 1
ATOM 1921 C CA . TRP A 1 244 ? 6.426 -16.407 -12.414 1.00 30.62 244 TRP A CA 1
ATOM 1922 C C . TRP A 1 244 ? 5.466 -16.378 -13.633 1.00 30.62 244 TRP A C 1
ATOM 1924 O O . TRP A 1 244 ? 5.935 -16.623 -14.736 1.00 30.62 244 TRP A O 1
ATOM 1934 N N . LYS A 1 245 ? 4.152 -16.101 -13.541 1.00 32.59 245 LYS A N 1
ATOM 1935 C CA . LYS A 1 245 ? 3.246 -16.367 -14.703 1.00 32.59 245 LYS A CA 1
ATOM 1936 C C . LYS A 1 245 ? 2.198 -15.309 -15.105 1.00 32.59 245 LYS A C 1
ATOM 1938 O O . LYS A 1 245 ? 1.134 -15.686 -15.582 1.00 32.59 245 LYS A O 1
ATOM 1943 N N . ALA A 1 246 ? 2.438 -14.000 -14.984 1.00 31.47 246 ALA A N 1
ATOM 1944 C CA . ALA A 1 246 ? 1.327 -13.039 -15.110 1.00 31.47 246 ALA A CA 1
ATOM 1945 C C . ALA A 1 246 ? 1.621 -11.709 -15.839 1.00 31.47 246 ALA A C 1
ATOM 1947 O O . ALA A 1 246 ? 2.068 -10.759 -15.206 1.00 31.47 246 ALA A O 1
ATOM 1948 N N . LEU A 1 247 ? 1.254 -11.590 -17.130 1.00 34.16 247 LEU A N 1
ATOM 1949 C CA . LEU A 1 247 ? 1.223 -10.297 -17.858 1.00 34.16 247 LEU A CA 1
ATOM 1950 C C . LEU A 1 247 ? -0.041 -10.008 -18.712 1.00 34.16 247 LEU A C 1
ATOM 1952 O O . LEU A 1 247 ? -0.116 -8.968 -19.350 1.00 34.16 247 LEU A O 1
ATOM 1956 N N . LYS A 1 248 ? -1.105 -10.821 -18.641 1.00 35.50 248 LYS A N 1
ATOM 1957 C CA . LYS A 1 248 ? -2.480 -10.436 -19.074 1.00 35.50 248 LYS A CA 1
ATOM 1958 C C . LYS A 1 248 ? -3.475 -10.380 -17.902 1.00 35.50 248 LYS A C 1
ATOM 1960 O O . LYS A 1 248 ? -4.664 -10.625 -18.032 1.00 35.50 248 LYS A O 1
ATOM 1965 N N . VAL A 1 249 ? -2.914 -10.109 -16.726 1.00 47.91 249 VAL A N 1
ATOM 1966 C CA . VAL A 1 249 ? -3.395 -10.532 -15.405 1.00 47.91 249 VAL A CA 1
ATOM 1967 C C . VAL A 1 249 ? -3.584 -9.320 -14.478 1.00 47.91 249 VAL A C 1
ATOM 1969 O O . VAL A 1 249 ? -4.200 -9.467 -13.443 1.00 47.91 249 VAL A O 1
ATOM 1972 N N . ILE A 1 250 ? -3.145 -8.109 -14.851 1.00 50.12 250 ILE A N 1
ATOM 1973 C CA . ILE A 1 250 ? -2.873 -6.966 -13.947 1.00 50.12 250 ILE A CA 1
ATOM 1974 C C . ILE A 1 250 ? -3.931 -6.742 -12.853 1.00 50.12 250 ILE A C 1
ATOM 1976 O O . ILE A 1 250 ? -3.574 -6.761 -11.679 1.00 50.12 250 ILE A O 1
ATOM 1980 N N . ASN A 1 251 ? -5.213 -6.583 -13.195 1.00 51.25 251 ASN A N 1
ATOM 1981 C CA . ASN A 1 251 ? -6.258 -6.346 -12.187 1.00 51.25 251 ASN A CA 1
ATOM 1982 C C . ASN A 1 251 ? -6.439 -7.549 -11.247 1.00 51.25 251 ASN A C 1
ATOM 1984 O O . ASN A 1 251 ? -6.466 -7.391 -10.028 1.00 51.25 251 ASN A O 1
ATOM 1988 N N . GLU A 1 252 ? -6.466 -8.764 -11.796 1.00 65.69 252 GLU A N 1
ATOM 1989 C CA . GLU A 1 252 ? -6.549 -9.998 -11.011 1.00 65.69 252 GLU A CA 1
ATOM 1990 C C . GLU A 1 252 ? -5.230 -10.301 -10.263 1.00 65.69 252 GLU A C 1
ATOM 1992 O O . GLU A 1 252 ? -5.264 -10.840 -9.159 1.00 65.69 252 GLU A O 1
ATOM 1997 N N . THR A 1 253 ? -4.069 -9.874 -10.785 1.00 58.69 253 THR A N 1
ATOM 1998 C CA . THR A 1 253 ? -2.763 -9.920 -10.106 1.00 58.69 253 THR A CA 1
ATOM 1999 C C . THR A 1 253 ? -2.778 -9.027 -8.882 1.00 58.69 253 THR A C 1
ATOM 2001 O O . THR A 1 253 ? -2.303 -9.424 -7.824 1.00 58.69 253 THR A O 1
ATOM 2004 N N . LEU A 1 254 ? -3.278 -7.799 -9.022 1.00 60.78 254 LEU A N 1
ATOM 2005 C CA . LEU A 1 254 ? -3.306 -6.826 -7.939 1.00 60.78 254 LEU A CA 1
ATOM 2006 C C . LEU A 1 254 ? -4.313 -7.250 -6.866 1.00 60.78 254 LEU A C 1
ATOM 2008 O O . LEU A 1 254 ? -3.991 -7.165 -5.679 1.00 60.78 254 LEU A O 1
ATOM 2012 N N . ARG A 1 255 ? -5.470 -7.788 -7.280 1.00 76.00 255 ARG A N 1
ATOM 2013 C CA . ARG A 1 255 ? -6.489 -8.341 -6.381 1.00 76.00 255 ARG A CA 1
ATOM 2014 C C . ARG A 1 255 ? -5.965 -9.544 -5.591 1.00 76.00 255 ARG A C 1
ATOM 2016 O O . ARG A 1 255 ? -6.064 -9.558 -4.369 1.00 76.00 255 ARG A O 1
ATOM 2023 N N . LEU A 1 256 ? -5.399 -10.551 -6.260 1.00 64.75 256 LEU A N 1
ATOM 2024 C CA . LEU A 1 256 ? -4.984 -11.798 -5.606 1.00 64.75 256 LEU A CA 1
ATOM 2025 C C . LEU A 1 256 ? -3.603 -11.682 -4.938 1.00 64.75 256 LEU A C 1
ATOM 2027 O O . LEU A 1 256 ? -3.380 -12.223 -3.857 1.00 64.75 256 LEU A O 1
ATOM 2031 N N . GLY A 1 257 ? -2.676 -10.962 -5.571 1.00 59.75 257 GLY A N 1
ATOM 2032 C CA . GLY A 1 257 ? -1.295 -10.796 -5.118 1.00 59.75 257 GLY A CA 1
ATOM 2033 C C . GLY A 1 257 ? -1.121 -9.783 -3.988 1.00 59.75 257 GLY A C 1
ATOM 2034 O O . GLY A 1 257 ? -0.138 -9.880 -3.259 1.00 59.75 257 GLY A O 1
ATOM 2035 N N . ASN A 1 258 ? -2.060 -8.841 -3.817 1.00 66.00 258 ASN A N 1
ATOM 2036 C CA . ASN A 1 258 ? -2.124 -7.921 -2.675 1.00 66.00 258 ASN A CA 1
ATOM 2037 C C . ASN A 1 258 ? -0.775 -7.278 -2.312 1.00 66.00 258 ASN A C 1
ATOM 2039 O O . ASN A 1 258 ? -0.326 -7.351 -1.165 1.00 66.00 258 ASN A O 1
ATOM 2043 N N . VAL A 1 259 ? -0.139 -6.630 -3.298 1.00 66.56 259 VAL A N 1
ATOM 2044 C CA . VAL A 1 259 ? 1.191 -5.999 -3.159 1.00 66.56 259 VAL A CA 1
ATOM 2045 C C . VAL A 1 259 ? 1.262 -5.099 -1.920 1.00 66.56 259 VAL A C 1
ATOM 2047 O O . VAL A 1 259 ? 2.260 -5.100 -1.204 1.00 66.56 259 VAL A O 1
ATOM 2050 N N . VAL A 1 260 ? 0.175 -4.376 -1.632 1.00 74.56 260 VAL A N 1
ATOM 2051 C CA . VAL A 1 260 ? -0.021 -3.644 -0.379 1.00 74.56 260 VAL A CA 1
ATOM 2052 C C . VAL A 1 260 ? -1.169 -4.281 0.394 1.00 74.56 260 VAL A C 1
ATOM 2054 O O . VAL A 1 260 ? -2.317 -4.253 -0.043 1.00 74.56 260 VAL A O 1
ATOM 2057 N N . ARG A 1 261 ? -0.862 -4.842 1.567 1.00 83.19 261 ARG A N 1
ATOM 2058 C CA . ARG A 1 261 ? -1.838 -5.587 2.379 1.00 83.19 261 ARG A CA 1
ATOM 2059 C C . ARG A 1 261 ? -2.764 -4.676 3.181 1.00 83.19 261 ARG A C 1
ATOM 2061 O O . ARG A 1 261 ? -3.971 -4.898 3.237 1.00 83.19 261 ARG A O 1
ATOM 2068 N N . PHE A 1 262 ? -2.184 -3.664 3.817 1.00 89.50 262 PHE A N 1
ATOM 2069 C CA . PHE A 1 262 ? -2.870 -2.691 4.659 1.00 89.50 262 PHE A CA 1
ATOM 2070 C C . PHE A 1 262 ? -2.108 -1.364 4.640 1.00 89.50 262 PHE A C 1
ATOM 2072 O O . PHE A 1 262 ? -0.934 -1.311 4.265 1.00 89.50 262 PHE A O 1
ATOM 2079 N N . LEU A 1 263 ? -2.771 -0.288 5.052 1.00 91.50 263 LEU A N 1
ATOM 2080 C CA . LEU A 1 263 ? -2.160 1.035 5.173 1.00 91.50 263 LEU A CA 1
ATOM 2081 C C . LEU A 1 263 ? -2.117 1.468 6.634 1.00 91.50 263 LEU A C 1
ATOM 2083 O O . LEU A 1 263 ? -2.926 1.024 7.443 1.00 91.50 263 LEU A O 1
ATOM 2087 N N . HIS A 1 264 ? -1.198 2.369 6.977 1.00 94.31 264 HIS A N 1
ATOM 2088 C CA . HIS A 1 264 ? -1.178 2.967 8.306 1.00 94.31 264 HIS A CA 1
ATOM 2089 C C . HIS A 1 264 ? -1.857 4.333 8.300 1.00 94.31 264 HIS A C 1
ATOM 2091 O O . HIS A 1 264 ? -1.443 5.250 7.584 1.00 94.31 264 HIS A O 1
ATOM 2097 N N . ARG A 1 265 ? -2.867 4.488 9.156 1.00 97.31 265 ARG A N 1
ATOM 2098 C CA . ARG A 1 265 ? -3.543 5.760 9.409 1.00 97.31 265 ARG A CA 1
ATOM 2099 C C . ARG A 1 265 ? -3.610 6.070 10.893 1.00 97.31 265 ARG A C 1
ATOM 2101 O O . ARG A 1 265 ? -3.389 5.200 11.741 1.00 97.31 265 ARG A O 1
ATOM 2108 N N . LYS A 1 266 ? -3.847 7.332 11.215 1.00 97.25 266 LYS A N 1
ATOM 2109 C CA . LYS A 1 266 ? -4.134 7.818 12.560 1.00 97.25 266 LYS A CA 1
ATOM 2110 C C . LYS A 1 266 ? -5.424 8.613 12.525 1.00 97.25 266 LYS A C 1
ATOM 2112 O O . LYS A 1 266 ? -5.681 9.354 11.584 1.00 97.25 266 LYS A O 1
ATOM 2117 N N . VAL A 1 267 ? -6.227 8.436 13.558 1.00 97.50 267 VAL A N 1
ATOM 2118 C CA . VAL A 1 267 ? -7.511 9.101 13.729 1.00 97.50 267 VAL A CA 1
ATOM 2119 C C . VAL A 1 267 ? -7.241 10.491 14.301 1.00 97.50 267 VAL A C 1
ATOM 2121 O O . VAL A 1 267 ? -6.691 10.612 15.398 1.00 97.50 267 VAL A O 1
ATOM 2124 N N . ILE A 1 268 ? -7.571 11.552 13.567 1.00 96.38 268 ILE A N 1
ATOM 2125 C CA . ILE A 1 268 ? -7.246 12.932 13.975 1.00 96.38 268 ILE A CA 1
ATOM 2126 C C . ILE A 1 268 ? -8.408 13.645 14.680 1.00 96.38 268 ILE A C 1
ATOM 2128 O O . ILE A 1 268 ? -8.182 14.651 15.359 1.00 96.38 268 ILE A O 1
ATOM 2132 N N . ARG A 1 269 ? -9.622 13.082 14.610 1.00 95.44 269 ARG A N 1
ATOM 2133 C CA . ARG A 1 269 ? -10.842 13.511 15.321 1.00 95.44 269 ARG A CA 1
ATOM 2134 C C . ARG A 1 269 ? -11.625 12.284 15.786 1.00 95.44 269 ARG A C 1
ATOM 2136 O O . ARG A 1 269 ? -11.490 11.247 15.156 1.00 95.44 269 ARG A O 1
ATOM 2143 N N . ASP A 1 270 ? -12.416 12.383 16.853 1.00 95.81 270 ASP A N 1
ATOM 2144 C CA . ASP A 1 270 ? -13.278 11.266 17.268 1.00 95.81 270 ASP A CA 1
ATOM 2145 C C . ASP A 1 270 ? -14.245 10.913 16.126 1.00 95.81 270 ASP A C 1
ATOM 2147 O O . ASP A 1 270 ? -14.897 11.796 15.564 1.00 95.81 270 ASP A O 1
ATOM 2151 N N . VAL A 1 271 ? -14.298 9.635 15.752 1.00 96.94 271 VAL A N 1
ATOM 2152 C CA . VAL A 1 271 ? -15.125 9.129 14.650 1.00 96.94 271 VAL A CA 1
ATOM 2153 C C . VAL A 1 271 ? -16.147 8.150 15.204 1.00 96.94 271 VAL A C 1
ATOM 2155 O O . VAL A 1 271 ? -15.794 7.254 15.964 1.00 96.94 271 VAL A O 1
ATOM 2158 N N . HIS A 1 272 ? -17.398 8.291 14.777 1.00 96.81 272 HIS A N 1
ATOM 2159 C CA . HIS A 1 272 ? -18.440 7.298 15.004 1.00 96.81 272 HIS A CA 1
ATOM 2160 C C . HIS A 1 272 ? -18.756 6.590 13.682 1.00 96.81 272 HIS A C 1
ATOM 2162 O O . HIS A 1 272 ? -19.030 7.257 12.684 1.00 96.81 272 HIS A O 1
ATOM 2168 N N . TYR A 1 273 ? -18.691 5.258 13.655 1.00 96.50 273 TYR A N 1
ATOM 2169 C CA . TYR A 1 273 ? -18.940 4.460 12.452 1.00 96.50 273 TYR A CA 1
ATOM 2170 C C . TYR A 1 273 ? -19.634 3.142 12.802 1.00 96.50 273 TYR A C 1
ATOM 2172 O O . TYR A 1 273 ? -19.100 2.359 13.584 1.00 96.50 273 TYR A O 1
ATOM 2180 N N . ASN A 1 274 ? -20.810 2.887 12.217 1.00 93.12 274 ASN A N 1
ATOM 2181 C CA . ASN A 1 274 ? -21.620 1.680 12.447 1.00 93.12 274 ASN A CA 1
ATOM 2182 C C . ASN A 1 274 ? -21.769 1.311 13.936 1.00 93.12 274 ASN A C 1
ATOM 2184 O O . ASN A 1 274 ? -21.604 0.159 14.329 1.00 93.12 274 ASN A O 1
ATOM 2188 N N . GLY A 1 275 ? -22.046 2.308 14.781 1.00 92.69 275 GLY A N 1
ATOM 2189 C CA . GLY A 1 275 ? -22.209 2.122 16.221 1.00 92.69 275 GLY A CA 1
ATOM 2190 C C . GLY A 1 275 ? -20.903 2.112 17.018 1.00 92.69 275 GLY A C 1
ATOM 2191 O O . GLY A 1 275 ? -20.970 2.224 18.240 1.00 92.69 275 GLY A O 1
ATOM 2192 N N . TYR A 1 276 ? -19.734 2.031 16.376 1.00 96.69 276 TYR A N 1
ATOM 2193 C CA . TYR A 1 276 ? -18.442 2.062 17.055 1.00 96.69 276 TYR A CA 1
ATOM 2194 C C . TYR A 1 276 ? -17.873 3.470 17.187 1.00 96.69 276 TYR A C 1
ATOM 2196 O O . TYR A 1 276 ? -17.839 4.240 16.228 1.00 96.69 276 TYR A O 1
ATOM 2204 N N . ASP A 1 277 ? -17.324 3.754 18.362 1.00 96.31 277 ASP A N 1
ATOM 2205 C CA . ASP A 1 277 ? -16.526 4.940 18.633 1.00 96.31 277 ASP A CA 1
ATOM 2206 C C . ASP A 1 277 ? -15.045 4.629 18.389 1.00 96.31 277 ASP A C 1
ATOM 2208 O O . ASP A 1 277 ? -14.457 3.744 19.017 1.00 96.31 277 ASP A O 1
ATOM 2212 N N . ILE A 1 278 ? -14.425 5.380 17.485 1.00 96.56 278 ILE A N 1
ATOM 2213 C CA . ILE A 1 278 ? -13.009 5.303 17.135 1.00 96.56 278 ILE A CA 1
ATOM 2214 C C . ILE A 1 278 ? -12.348 6.597 17.638 1.00 96.56 278 ILE A C 1
ATOM 2216 O O . ILE A 1 278 ? -12.496 7.649 17.008 1.00 96.56 278 ILE A O 1
ATOM 2220 N N . PRO A 1 279 ? -11.639 6.560 18.781 1.00 96.06 279 PRO A N 1
ATOM 2221 C CA . PRO A 1 279 ? -11.169 7.782 19.419 1.00 96.06 279 PRO A CA 1
ATOM 2222 C C . PRO A 1 279 ? -10.012 8.443 18.670 1.00 96.06 279 PRO A C 1
ATOM 2224 O O . PRO A 1 279 ? -9.131 7.780 18.112 1.00 96.06 279 PRO A O 1
ATOM 2227 N N . ARG A 1 280 ? -9.943 9.770 18.771 1.00 96.50 280 ARG A N 1
ATOM 2228 C CA . ARG A 1 280 ? -8.804 10.573 18.336 1.00 96.50 280 ARG A CA 1
ATOM 2229 C C . ARG A 1 280 ? -7.502 10.041 18.930 1.00 96.50 280 ARG A C 1
ATOM 2231 O O . ARG A 1 280 ? -7.406 9.692 20.106 1.00 96.50 280 ARG A O 1
ATOM 2238 N N . GLY A 1 281 ? -6.465 10.036 18.104 1.00 95.62 281 GLY A N 1
ATOM 2239 C CA . GLY A 1 281 ? -5.119 9.610 18.453 1.00 95.62 281 GLY A CA 1
ATOM 2240 C C . GLY A 1 281 ? -4.853 8.128 18.208 1.00 95.62 281 GLY A C 1
ATOM 2241 O O . GLY A 1 281 ? -3.685 7.765 18.104 1.00 95.62 281 GLY A O 1
ATOM 2242 N N . TRP A 1 282 ? -5.888 7.295 18.059 1.00 96.81 282 TRP A N 1
ATOM 2243 C CA . TRP A 1 282 ? -5.708 5.871 17.785 1.00 96.81 282 TRP A CA 1
ATOM 2244 C C . TRP A 1 282 ? -5.162 5.639 16.379 1.00 96.81 282 TRP A C 1
ATOM 2246 O O . TRP A 1 282 ? -5.439 6.388 15.436 1.00 96.81 282 TRP A O 1
ATOM 2256 N N . LYS A 1 283 ? -4.390 4.565 16.234 1.00 97.44 283 LYS A N 1
ATOM 2257 C CA . LYS A 1 283 ? -4.022 4.034 14.926 1.00 97.44 283 LYS A CA 1
ATOM 2258 C C . LYS A 1 283 ? -5.231 3.353 14.305 1.00 97.44 283 LYS A C 1
ATOM 2260 O O . LYS A 1 283 ? -6.044 2.756 15.007 1.00 97.44 283 LYS A O 1
ATOM 2265 N N . ILE A 1 284 ? -5.322 3.411 12.985 1.00 97.88 284 ILE A N 1
ATOM 2266 C CA . ILE A 1 284 ? -6.291 2.624 12.234 1.00 97.88 284 ILE A CA 1
ATOM 2267 C C . ILE A 1 284 ? -5.623 2.010 11.006 1.00 97.88 284 ILE A C 1
ATOM 2269 O O . ILE A 1 284 ? -4.865 2.686 10.308 1.00 97.88 284 ILE A O 1
ATOM 2273 N N . LEU A 1 285 ? -5.845 0.714 10.798 1.00 97.50 285 LEU A N 1
ATOM 2274 C CA . LEU A 1 285 ? -5.264 -0.069 9.710 1.00 97.50 285 LEU A CA 1
ATOM 2275 C C . LEU A 1 285 ? -6.383 -0.549 8.779 1.00 97.50 285 LEU A C 1
ATOM 2277 O O . LEU A 1 285 ? -6.996 -1.582 9.062 1.00 97.50 285 LEU A O 1
ATOM 2281 N N . PRO A 1 286 ? -6.681 0.176 7.685 1.00 96.88 286 PRO A N 1
ATOM 2282 C CA . PRO A 1 286 ? -7.522 -0.365 6.628 1.00 96.88 286 PRO A CA 1
ATOM 2283 C C . PRO A 1 286 ? -6.780 -1.498 5.908 1.00 96.88 286 PRO A C 1
ATOM 2285 O O . PRO A 1 286 ? -5.713 -1.290 5.318 1.00 96.88 286 PRO A O 1
ATOM 2288 N N . VAL A 1 287 ? -7.339 -2.704 5.975 1.00 94.50 287 VAL A N 1
ATOM 2289 C CA . VAL A 1 287 ? -6.796 -3.924 5.369 1.00 94.50 287 VAL A CA 1
ATOM 2290 C C . VAL A 1 287 ? -7.378 -4.072 3.968 1.00 94.50 287 VAL A C 1
ATOM 2292 O O . VAL A 1 287 ? -8.456 -4.630 3.776 1.00 94.50 287 VAL A O 1
ATOM 2295 N N . LEU A 1 288 ? -6.654 -3.557 2.974 1.00 88.38 288 LEU A N 1
ATOM 2296 C CA . LEU A 1 288 ? -7.080 -3.569 1.572 1.00 88.38 288 LEU A CA 1
ATOM 2297 C C . LEU A 1 288 ? -7.242 -5.000 1.045 1.00 88.38 288 LEU A C 1
ATOM 2299 O O . LEU A 1 288 ? -8.227 -5.310 0.380 1.00 88.38 288 LEU A O 1
ATOM 2303 N N . ALA A 1 289 ? -6.319 -5.888 1.426 1.00 85.75 289 ALA A N 1
ATOM 2304 C CA . ALA A 1 289 ? -6.333 -7.282 0.992 1.00 85.75 289 ALA A CA 1
ATOM 2305 C C . ALA A 1 289 ? -7.581 -8.055 1.440 1.00 85.75 289 ALA A C 1
ATOM 2307 O O . ALA A 1 289 ? -7.979 -9.007 0.776 1.00 85.75 289 ALA A O 1
ATOM 2308 N N . ALA A 1 290 ? -8.213 -7.649 2.546 1.00 85.81 290 ALA A N 1
ATOM 2309 C CA . ALA A 1 290 ? -9.421 -8.308 3.028 1.00 85.81 290 ALA A CA 1
ATOM 2310 C C . ALA A 1 290 ? -10.599 -8.098 2.073 1.00 85.81 290 ALA A C 1
ATOM 2312 O O . ALA A 1 290 ? -11.323 -9.042 1.789 1.00 85.81 290 ALA A O 1
ATOM 2313 N N . VAL A 1 291 ? -10.732 -6.893 1.511 1.00 86.06 291 VAL A N 1
ATOM 2314 C CA . VAL A 1 291 ? -11.786 -6.567 0.539 1.00 86.06 291 VAL A CA 1
ATOM 2315 C C . VAL A 1 291 ? -11.600 -7.369 -0.746 1.00 86.06 291 VAL A C 1
ATOM 2317 O O . VAL A 1 291 ? -12.559 -7.872 -1.319 1.00 86.06 291 VAL A O 1
ATOM 2320 N N . HIS A 1 292 ? -10.354 -7.522 -1.191 1.00 83.88 292 HIS A N 1
ATOM 2321 C CA . HIS A 1 292 ? -10.028 -8.279 -2.394 1.00 83.88 292 HIS A CA 1
ATOM 2322 C C . HIS A 1 292 ? -10.319 -9.778 -2.274 1.00 83.88 292 HIS A C 1
ATOM 2324 O O . HIS A 1 292 ? -10.530 -10.423 -3.298 1.00 83.88 292 HIS A O 1
ATOM 2330 N N . LEU A 1 293 ? -10.311 -10.326 -1.056 1.00 84.69 293 LEU A N 1
ATOM 2331 C CA . LEU A 1 293 ? -10.497 -11.753 -0.778 1.00 84.69 293 LEU A CA 1
ATOM 2332 C C . LEU A 1 293 ? -11.866 -12.075 -0.149 1.00 84.69 293 LEU A C 1
ATOM 2334 O O . LEU A 1 293 ? -12.089 -13.199 0.297 1.00 84.69 293 LEU A O 1
ATOM 2338 N N . ASP A 1 294 ? -12.781 -11.105 -0.108 1.00 85.94 294 ASP A N 1
ATOM 2339 C CA . ASP A 1 294 ? -14.118 -11.273 0.463 1.00 85.94 294 ASP A CA 1
ATOM 2340 C C . ASP A 1 294 ? -15.030 -12.040 -0.510 1.00 85.94 294 ASP A C 1
ATOM 2342 O O . ASP A 1 294 ? -15.306 -11.572 -1.618 1.00 85.94 294 ASP A O 1
ATOM 2346 N N . SER A 1 295 ? -15.526 -13.207 -0.089 1.00 85.44 295 SER A N 1
ATOM 2347 C CA . SER A 1 295 ? -16.420 -14.048 -0.896 1.00 85.44 295 SER A CA 1
ATOM 2348 C C . SER A 1 295 ? -17.809 -13.443 -1.105 1.00 85.44 295 SER A C 1
ATOM 2350 O O . SER A 1 295 ? -18.527 -13.871 -2.002 1.00 85.44 295 SER A O 1
ATOM 2352 N N . SER A 1 296 ? -18.194 -12.437 -0.312 1.00 84.31 296 SER A N 1
ATOM 2353 C CA . SER A 1 296 ? -19.420 -11.667 -0.553 1.00 84.31 296 SER A CA 1
ATOM 2354 C C . SER A 1 296 ? -19.271 -10.635 -1.676 1.00 84.31 296 SER A C 1
ATOM 2356 O O . SER A 1 296 ? -20.276 -10.157 -2.195 1.00 84.31 296 SER A O 1
ATOM 2358 N N . LEU A 1 297 ? -18.033 -10.292 -2.055 1.00 82.81 297 LEU A N 1
ATOM 2359 C CA . LEU A 1 297 ? -17.728 -9.331 -3.121 1.00 82.81 297 LEU A CA 1
ATOM 2360 C C . LEU A 1 297 ? -17.225 -10.010 -4.398 1.00 82.81 297 LEU A C 1
ATOM 2362 O O . LEU A 1 297 ? -17.438 -9.490 -5.491 1.00 82.81 297 LEU A O 1
ATOM 2366 N N . TYR A 1 298 ? -16.553 -11.154 -4.269 1.00 81.06 298 TYR A N 1
ATOM 2367 C CA . TYR A 1 298 ? -15.994 -11.896 -5.391 1.00 81.06 298 TYR A CA 1
ATOM 2368 C C . TYR A 1 298 ? -16.348 -13.375 -5.287 1.00 81.06 298 TYR A C 1
ATOM 2370 O O . TYR A 1 298 ? -16.043 -14.020 -4.288 1.00 81.06 298 TYR A O 1
ATOM 2378 N N . GLU A 1 299 ? -16.908 -13.931 -6.358 1.00 84.44 299 GLU A N 1
ATOM 2379 C CA . GLU A 1 299 ? -17.049 -15.378 -6.512 1.00 84.44 299 GLU A CA 1
ATOM 2380 C C . GLU A 1 299 ? -15.661 -16.036 -6.596 1.00 84.44 299 GLU A C 1
ATOM 2382 O O . GLU A 1 299 ? -14.777 -15.548 -7.315 1.00 84.44 299 GLU A O 1
ATOM 2387 N N . ASP A 1 300 ? -15.457 -17.109 -5.825 1.00 83.12 300 ASP A N 1
ATOM 2388 C CA . ASP A 1 300 ? -14.184 -17.826 -5.693 1.00 83.12 300 ASP A CA 1
ATOM 2389 C C . ASP A 1 300 ? -12.965 -16.892 -5.526 1.00 83.12 300 ASP A C 1
ATOM 2391 O O . ASP A 1 300 ? -12.056 -16.859 -6.365 1.00 83.12 300 ASP A O 1
ATOM 2395 N N . PRO A 1 301 ? -12.895 -16.115 -4.426 1.00 82.44 301 PRO A N 1
ATOM 2396 C CA . PRO A 1 301 ? -11.917 -15.037 -4.276 1.00 82.44 301 PRO A CA 1
ATOM 2397 C C . PRO A 1 301 ? -10.467 -15.539 -4.223 1.00 82.44 301 PRO A C 1
ATOM 2399 O O . PRO A 1 301 ? -9.540 -14.795 -4.543 1.00 82.44 301 PRO A O 1
ATOM 2402 N N . ASN A 1 302 ? -10.249 -16.798 -3.851 1.00 81.25 302 ASN A N 1
ATOM 2403 C CA . ASN A 1 302 ? -8.916 -17.394 -3.779 1.00 81.25 302 ASN A CA 1
ATOM 2404 C C . ASN A 1 302 ? -8.447 -17.978 -5.121 1.00 81.25 302 ASN A C 1
ATOM 2406 O O . ASN A 1 302 ? -7.278 -18.341 -5.249 1.00 81.25 302 ASN A O 1
ATOM 2410 N N . GLN A 1 303 ? -9.335 -18.070 -6.116 1.00 81.00 303 GLN A N 1
ATOM 2411 C CA . GLN A 1 303 ? -8.990 -18.558 -7.444 1.00 81.00 303 GLN A CA 1
ATOM 2412 C C . GLN A 1 303 ? -8.517 -17.419 -8.343 1.00 81.00 303 GLN A C 1
ATOM 2414 O O . GLN A 1 303 ? -9.049 -16.305 -8.337 1.00 81.00 303 GLN A O 1
ATOM 2419 N N . PHE A 1 304 ? -7.505 -17.723 -9.150 1.00 74.69 304 PHE A N 1
ATOM 2420 C CA . PHE A 1 304 ? -7.048 -16.832 -10.198 1.00 74.69 304 PHE A CA 1
ATOM 2421 C C . PHE A 1 304 ? -8.014 -16.900 -11.390 1.00 74.69 304 PHE A C 1
ATOM 2423 O O . PHE A 1 304 ? -7.947 -17.840 -12.182 1.00 74.69 304 PHE A O 1
ATOM 2430 N N . ASN A 1 305 ? -8.904 -15.910 -11.525 1.00 77.75 305 ASN A N 1
ATOM 2431 C CA . ASN A 1 305 ? -9.863 -15.842 -12.630 1.00 77.75 305 ASN A CA 1
ATOM 2432 C C . ASN A 1 305 ? -9.824 -14.460 -13.315 1.00 77.75 305 ASN A C 1
ATOM 2434 O O . ASN A 1 305 ? -10.533 -13.541 -12.897 1.00 77.75 305 ASN A O 1
ATOM 2438 N N . PRO A 1 306 ? -9.024 -14.289 -14.385 1.00 68.12 306 PRO A N 1
ATOM 2439 C CA . PRO A 1 306 ? -8.915 -13.012 -15.089 1.00 68.12 306 PRO A CA 1
ATOM 2440 C C . PRO A 1 306 ? -10.195 -12.646 -15.853 1.00 68.12 306 PRO A C 1
ATOM 2442 O O . PRO A 1 306 ? -10.391 -11.485 -16.198 1.00 68.12 306 PRO A O 1
ATOM 2445 N N . TRP A 1 307 ? -11.094 -13.604 -16.098 1.00 72.31 307 TRP A N 1
ATOM 2446 C CA . TRP A 1 307 ? -12.329 -13.366 -16.839 1.00 72.31 307 TRP A CA 1
ATOM 2447 C C . TRP A 1 307 ? -13.421 -12.689 -16.014 1.00 72.31 307 TRP A C 1
ATOM 2449 O O . TRP A 1 307 ? -14.366 -12.180 -16.614 1.00 72.31 307 TRP A O 1
ATOM 2459 N N . ARG A 1 308 ? -13.285 -12.596 -14.680 1.00 79.94 308 ARG A N 1
ATOM 2460 C CA . ARG A 1 308 ? -14.274 -11.899 -13.833 1.00 79.94 308 ARG A CA 1
ATOM 2461 C C . ARG A 1 308 ? -14.465 -10.427 -14.217 1.00 79.94 308 ARG A C 1
ATOM 2463 O O . ARG A 1 308 ? -15.491 -9.836 -13.912 1.00 79.94 308 ARG A O 1
ATOM 2470 N N . TRP A 1 309 ? -13.473 -9.840 -14.887 1.00 69.62 309 TRP A N 1
ATOM 2471 C CA . TRP A 1 309 ? -13.459 -8.432 -15.279 1.00 69.62 309 TRP A CA 1
ATOM 2472 C C . TRP A 1 309 ? -14.181 -8.158 -16.610 1.00 69.62 309 TRP A C 1
ATOM 2474 O O . TRP A 1 309 ? -14.450 -7.002 -16.918 1.00 69.62 309 TRP A O 1
ATOM 2484 N N . LYS A 1 310 ? -14.566 -9.196 -17.372 1.00 61.53 310 LYS A N 1
ATOM 2485 C CA . LYS A 1 310 ? -15.191 -9.058 -18.705 1.00 61.53 310 LYS A CA 1
ATOM 2486 C C . LYS A 1 310 ? -16.504 -8.269 -18.719 1.00 61.53 310 LYS A C 1
ATOM 2488 O O . LYS A 1 310 ? -16.834 -7.670 -19.737 1.00 61.53 310 LYS A O 1
ATOM 2493 N N . ASN A 1 311 ? -17.266 -8.292 -17.626 1.00 58.53 311 ASN A N 1
ATOM 2494 C CA . ASN A 1 311 ? -18.568 -7.620 -17.561 1.00 58.53 311 ASN A CA 1
ATOM 2495 C C . ASN A 1 311 ? -18.464 -6.156 -17.102 1.00 58.53 311 ASN A C 1
ATOM 2497 O O . ASN A 1 311 ? -19.344 -5.370 -17.427 1.00 58.53 311 ASN A O 1
ATOM 2501 N N . LEU A 1 312 ? -17.375 -5.772 -16.424 1.00 53.50 312 LEU A N 1
ATOM 2502 C CA . LEU A 1 312 ? -17.141 -4.396 -15.961 1.00 53.50 312 LEU A CA 1
ATOM 2503 C C . LEU A 1 312 ? -16.688 -3.462 -17.095 1.00 53.50 312 LEU A C 1
ATOM 2505 O O . LEU A 1 312 ? -16.936 -2.262 -17.045 1.00 53.50 312 LEU A O 1
ATOM 2509 N N . GLU A 1 313 ? -16.066 -4.002 -18.146 1.00 43.94 313 GLU A N 1
ATOM 2510 C CA . GLU A 1 313 ? -15.672 -3.225 -19.333 1.00 43.94 313 GLU A CA 1
ATOM 2511 C C . GLU A 1 313 ? -16.879 -2.747 -20.162 1.00 43.94 313 GLU A C 1
ATOM 2513 O O . GLU A 1 313 ? -16.754 -1.784 -20.911 1.00 43.94 313 GLU A O 1
ATOM 2518 N N . LYS A 1 314 ? -18.055 -3.374 -20.009 1.00 39.44 314 LYS A N 1
ATOM 2519 C CA . LYS A 1 314 ? -19.279 -3.010 -20.746 1.00 39.44 314 LYS A CA 1
ATOM 2520 C C . LYS A 1 314 ? -20.097 -1.887 -20.102 1.00 39.44 314 LYS A C 1
ATOM 2522 O O . LYS A 1 314 ? -20.924 -1.305 -20.786 1.00 39.44 314 LYS A O 1
ATOM 2527 N N . GLU A 1 315 ? -19.886 -1.582 -18.822 1.00 38.00 315 GLU A N 1
ATOM 2528 C CA . GLU A 1 315 ? -20.608 -0.507 -18.111 1.00 38.00 315 GLU A CA 1
ATOM 2529 C C . GLU A 1 315 ? -19.916 0.865 -18.223 1.00 38.00 315 GLU A C 1
ATOM 2531 O O . GLU A 1 315 ? -20.478 1.881 -17.817 1.00 38.00 315 GLU A O 1
ATOM 2536 N N . HIS A 1 316 ? -18.700 0.908 -18.776 1.00 38.28 316 HIS A N 1
ATOM 2537 C CA . HIS A 1 316 ? -17.879 2.119 -18.906 1.00 38.28 316 HIS A CA 1
ATOM 2538 C C . HIS A 1 316 ? -17.516 2.482 -20.359 1.00 38.28 316 HIS A C 1
ATOM 2540 O O . HIS A 1 316 ? -16.683 3.368 -20.565 1.00 38.28 316 HIS A O 1
ATOM 2546 N N . ALA A 1 317 ? -18.122 1.808 -21.341 1.00 33.25 317 ALA A N 1
ATOM 2547 C CA . ALA A 1 317 ? -18.082 2.163 -22.762 1.00 33.25 317 ALA A CA 1
ATOM 2548 C C . ALA A 1 317 ? -19.389 2.861 -23.155 1.00 33.25 317 ALA A C 1
ATOM 2550 O O . ALA A 1 317 ? -19.310 3.842 -23.926 1.00 33.25 317 ALA A O 1
#

InterPro domains:
  IPR001128 Cytochrome P450 [PF00067] (248-312)
  IPR036396 Cytochrome P450 superfamily [G3DSA:1.10.630.10] (41-246)
  IPR036396 Cytochrome P450 superfamily [G3DSA:1.10.630.10] (247-317)
  IPR036396 Cytochrome P450 superfamily [SSF48264] (48-313)

Secondary structure (DSSP, 8-state):
-HHHHHHHHHHHHHHHHHHHHHHHHHHHHHHHHHHHTTS-S----PPPP-PPSB---BTTTBTHHHHT----TTS--HHHHHHHHHH-SEEEEEETTEEEEEE--HHHHHHHHHTBTTTEEE---HHHHHHH-TTSTTT--HHHHHHHHHHHHHHT-HHHIIIIIHHHHHHHHHHHHHHS---SS-----HHHHHHHHHHHHHHHHHH-PPTT-HHHHHHHHHHHHHHHHHH--SS--------S-SS-HHHHHHHH-SS----EEE-S-EEETTEEE-TT-EEEE-HHHHHT-TTTSSSTTS--GGGGTTGGGS--

pLDDT: mean 79.24, std 17.52, range [29.38, 97.88]

Mean predicted aligned error: 12.76 Å

Organism: Panicum virgatum (NCBI:txid38727)

Sequence (317 aa):
MGAMMASITSEVLFFLPFILLALLTFYTATVAQCHGARRWRRPTKKKRPNLPPGAPGWPLVGETFGYLRPHPATSVGRFMEQHVARYGKIYRSSLFGERTVVSADAGLNRYILQNEGRLFECSYPRSIGGILGKWSMLVLVGDAHREMRAISLNFLSSVRLRAVLLPEVERHTLLVLRSWCPPSGGACFSAQHEAKKFTFNLMAKNIMSMDPGEEETERLRLEYITFMKGVVSAPLNFPGTAYWKALKVINETLRLGNVVRFLHRKVIRDVHYNGYDIPRGWKILPVLAAVHLDSSLYEDPNQFNPWRWKNLEKEHA